Protein AF-0000000069867076 (afdb_homodimer)

Organism: Enterococcus faecalis (strain ATCC 700802 / V583) (NCBI:txid226185)

pLDDT: mean 97.31, std 4.22, range [55.47, 98.94]

Sequence (350 aa):
MTKSIKLNKQLRKAAFKKGLSQKQVAQLVYFAHTTTNGHFNGYPVPPESAIAYNELFNDSELAFALGQELLGLIGLATGVKVKKEPLALSVLKEKEEREREKIEVENEIDYLMAIPVEELTEKQKQAILQYCSEYSDELLFEVSLICKQLELIGMSFMDLMILRTPYWKNKEWIEMTKSIKLNKQLRKAAFKKGLSQKQVAQLVYFAHTTTNGHFNGYPVPPESAIAYNELFNDSELAFALGQELLGLIGLATGVKVKKEPLALSVLKEKEEREREKIEVENEIDYLMAIPVEELTEKQKQAILQYCSEYSDELLFEVSLICKQLELIGMSFMDLMILRTPYWKNKEWIE

Foldseek 3Di:
DQDWDQCQVVLVVLCVVVVHDLVRLCVVLVHPSVVSVCSNVTHTHGPVRLVSSCVVRVAQQSVQVCCCRPPVDAHADPPDPDDLALVRLVVQLVVLVVVLVVLCVVLVLVVLVVDPPVPQDPVNVVSNVVSVVSVSSSVRSVSSNVQNVLVVVPHGPVNVCVVCVVVCVVVVVDD/DQDWDQCQVVLVVLCVVVVHDLVRLCVVLVHPSVVSVCSNVTHTHGPVRLVSSCVVRVAQQSVQVCCCRPPVDAHADPPDPDDLALVRLVVQLVVLVVVLVVLCVVLVLVVLVVDDPVPQDPVNVVSNVVSVVSVSSSVNSVSSNVQNVLVVVPHGPVNVCVVCVVVCVVVVVDD

Structure (mmCIF, N/CA/C/O backbone):
data_AF-0000000069867076-model_v1
#
loop_
_entity.id
_entity.type
_entity.pdbx_description
1 polymer 'XRE family transcriptional regulator'
#
loop_
_atom_site.group_PDB
_atom_site.id
_atom_site.type_symbol
_atom_site.label_atom_id
_atom_site.label_alt_id
_atom_site.label_comp_id
_atom_site.label_asym_id
_atom_site.label_entity_id
_atom_site.label_seq_id
_atom_site.pdbx_PDB_ins_code
_atom_site.Cartn_x
_atom_site.Cartn_y
_atom_site.Cartn_z
_atom_site.occupancy
_atom_site.B_iso_or_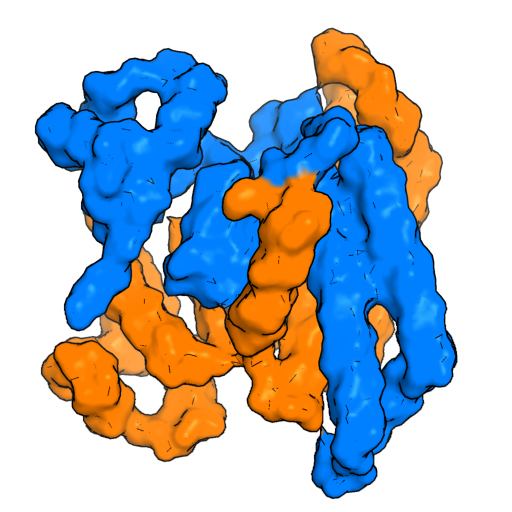equiv
_atom_site.auth_seq_id
_atom_site.auth_comp_id
_atom_site.auth_asym_id
_atom_site.auth_atom_id
_atom_site.pdbx_PDB_model_num
ATOM 1 N N . MET A 1 1 ? -18.906 -14.719 5.156 1 55.62 1 MET A N 1
ATOM 2 C CA . MET A 1 1 ? -19.219 -13.547 5.969 1 55.62 1 MET A CA 1
ATOM 3 C C . MET A 1 1 ? -18.375 -12.352 5.531 1 55.62 1 MET A C 1
ATOM 5 O O . MET A 1 1 ? -17.281 -12.516 5.02 1 55.62 1 MET A O 1
ATOM 9 N N . THR A 1 2 ? -19.125 -11.141 5.367 1 71.44 2 THR A N 1
ATOM 10 C CA . THR A 1 2 ? -18.469 -9.945 4.848 1 71.44 2 THR A CA 1
ATOM 11 C C . THR A 1 2 ? -17.359 -9.484 5.793 1 71.44 2 THR A C 1
ATOM 13 O O . THR A 1 2 ? -17.562 -9.391 7.004 1 71.44 2 THR A O 1
ATOM 16 N N . LYS A 1 3 ? -16.203 -9.492 5.336 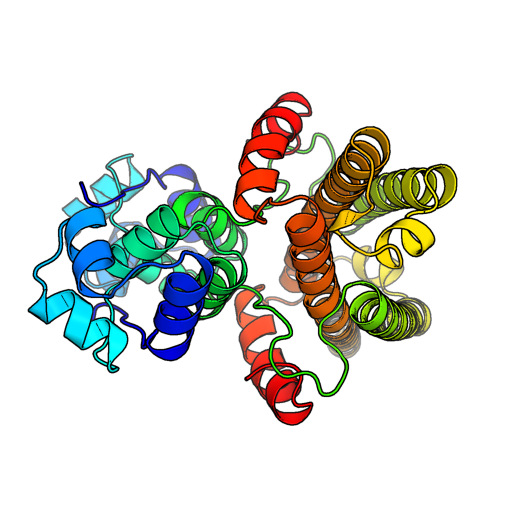1 87.25 3 LYS A N 1
ATOM 17 C CA . LYS A 1 3 ? -15.07 -9.07 6.156 1 87.25 3 LYS A CA 1
ATOM 18 C C . LYS A 1 3 ? -15.281 -7.652 6.691 1 87.25 3 LYS A C 1
ATOM 20 O O . LYS A 1 3 ? -15.594 -6.734 5.926 1 87.25 3 LYS A O 1
ATOM 25 N N . SER A 1 4 ? -15.359 -7.5 8.125 1 94.25 4 SER A N 1
ATOM 26 C CA . SER A 1 4 ? -15.398 -6.207 8.797 1 94.25 4 SER A CA 1
ATOM 27 C C . SER A 1 4 ? -14.203 -6.027 9.727 1 94.25 4 SER A C 1
ATOM 29 O O . SER A 1 4 ? -13.516 -6.996 10.055 1 94.25 4 SER A O 1
ATOM 31 N N . ILE A 1 5 ? -13.938 -4.723 10.023 1 96.81 5 ILE A N 1
ATOM 32 C CA . ILE A 1 5 ? -12.742 -4.469 10.812 1 96.81 5 ILE A CA 1
ATOM 33 C C . ILE A 1 5 ? -13.055 -3.455 11.914 1 96.81 5 ILE A C 1
ATOM 35 O O . ILE A 1 5 ? -14.039 -2.721 11.828 1 96.81 5 ILE A O 1
ATOM 39 N N . LYS A 1 6 ? -12.258 -3.52 13.031 1 97.19 6 LYS A N 1
ATOM 40 C CA . LYS A 1 6 ? -12.352 -2.498 14.07 1 97.19 6 LYS A CA 1
ATOM 41 C C . LYS A 1 6 ? -11.43 -1.319 13.766 1 97.19 6 LYS A C 1
ATOM 43 O O . LYS A 1 6 ? -10.25 -1.508 13.477 1 97.19 6 LYS A O 1
ATOM 48 N N . LEU A 1 7 ? -11.945 -0.054 13.828 1 97.88 7 LEU A N 1
ATOM 49 C CA . LEU A 1 7 ? -11.195 1.133 13.422 1 97.88 7 LEU A CA 1
ATOM 50 C C . LEU A 1 7 ? -11.258 2.211 14.492 1 97.88 7 LEU A C 1
ATOM 52 O O . LEU A 1 7 ? -11.016 3.387 14.219 1 97.88 7 LEU A O 1
ATOM 56 N N . ASN A 1 8 ? -11.68 1.896 15.664 1 97.25 8 ASN A N 1
ATOM 57 C CA . ASN A 1 8 ? -11.969 2.893 16.688 1 97.25 8 ASN A CA 1
ATOM 58 C C . ASN A 1 8 ? -10.773 3.809 16.938 1 97.25 8 ASN A C 1
ATOM 60 O O . ASN A 1 8 ? -10.914 5.031 16.938 1 97.25 8 ASN A O 1
ATOM 64 N N . LYS A 1 9 ? -9.547 3.314 17.125 1 96.62 9 LYS A N 1
ATOM 65 C CA . LYS A 1 9 ? -8.359 4.129 17.375 1 96.62 9 LYS A CA 1
ATOM 66 C C . LYS A 1 9 ? -8.047 5.023 16.172 1 96.62 9 LYS A C 1
ATOM 68 O O . LYS A 1 9 ? -7.812 6.223 16.344 1 96.62 9 LYS A O 1
ATOM 73 N N . GLN A 1 10 ? -8.125 4.457 14.992 1 97.5 10 GLN A N 1
ATOM 74 C CA . GLN A 1 10 ? -7.781 5.188 13.773 1 97.5 10 GLN A CA 1
ATOM 75 C C . GLN A 1 10 ? -8.797 6.289 13.484 1 97.5 10 GLN A C 1
ATOM 77 O O . GLN A 1 10 ? -8.43 7.383 13.055 1 97.5 10 GLN A O 1
ATOM 82 N N . LEU A 1 11 ? -10.039 5.996 13.695 1 98.5 11 LEU A N 1
ATOM 83 C CA . LEU A 1 11 ? -11.086 6.984 13.445 1 98.5 11 LEU A CA 1
ATOM 84 C C . LEU A 1 11 ? -10.969 8.156 14.406 1 98.5 11 LEU A C 1
ATOM 86 O O . LEU A 1 11 ? -11.102 9.312 14.008 1 98.5 11 LEU A O 1
ATOM 90 N N . ARG A 1 12 ? -10.75 7.844 15.641 1 98.12 12 ARG A N 1
ATOM 91 C CA . ARG A 1 12 ? -10.617 8.906 16.641 1 98.12 12 ARG A CA 1
ATOM 92 C C . ARG A 1 12 ? -9.43 9.812 16.312 1 98.12 12 ARG A C 1
ATOM 94 O O . ARG A 1 12 ? -9.539 11.039 16.406 1 98.12 12 ARG A O 1
ATOM 101 N N . LYS A 1 13 ? -8.359 9.188 15.977 1 97.5 13 LYS A N 1
ATOM 102 C CA . LYS A 1 13 ? -7.168 9.961 15.625 1 97.5 13 LYS A CA 1
ATOM 103 C C . LYS A 1 13 ? -7.434 10.852 14.414 1 97.5 13 LYS A C 1
ATOM 105 O O . LYS A 1 13 ? -7.055 12.023 14.406 1 97.5 13 LYS A O 1
ATOM 110 N N . ALA A 1 14 ? -8.047 10.297 13.367 1 98.31 14 ALA A N 1
ATOM 111 C CA . ALA A 1 14 ? -8.312 11.039 12.141 1 98.31 14 ALA A CA 1
ATOM 112 C C . ALA A 1 14 ? -9.273 12.195 12.391 1 98.31 14 ALA A C 1
ATOM 114 O O . ALA A 1 14 ? -9.07 13.305 11.883 1 98.31 14 ALA A O 1
ATOM 115 N N . ALA A 1 15 ? -10.305 11.93 13.172 1 98.69 15 ALA A N 1
ATOM 116 C CA . ALA A 1 15 ? -11.273 12.977 13.5 1 98.69 15 ALA A CA 1
ATOM 117 C C . ALA A 1 15 ? -10.609 14.109 14.289 1 98.69 15 ALA A C 1
ATOM 119 O O . ALA A 1 15 ? -10.875 15.281 14.031 1 98.69 15 ALA A O 1
ATOM 120 N N . PHE A 1 16 ? -9.797 13.68 15.219 1 98.25 16 PHE A N 1
ATOM 121 C CA . PHE A 1 16 ? -9.086 14.664 16.031 1 98.25 16 PHE A CA 1
ATOM 122 C C . PHE A 1 16 ? -8.211 15.555 15.156 1 98.25 16 PHE A C 1
ATOM 124 O O . PHE A 1 16 ? -8.219 16.781 15.297 1 98.25 16 PHE A O 1
ATOM 131 N N . LYS A 1 17 ? -7.473 14.977 14.234 1 97.31 17 LYS A N 1
ATOM 132 C CA . LYS A 1 17 ? -6.602 15.719 13.328 1 97.31 17 LYS A CA 1
ATOM 133 C C . LYS A 1 17 ? -7.395 16.719 12.5 1 97.31 17 LYS A C 1
ATOM 135 O O . LYS A 1 17 ? -6.895 17.797 12.172 1 97.31 17 LYS A O 1
ATOM 140 N N . LYS A 1 18 ? -8.664 16.406 12.211 1 97.75 18 LYS A N 1
ATOM 141 C CA . LYS A 1 18 ? -9.492 17.234 11.352 1 97.75 18 LYS A CA 1
ATOM 142 C C . LYS A 1 18 ? -10.352 18.203 12.172 1 97.75 18 LYS A C 1
ATOM 144 O O . LYS A 1 18 ? -11.039 19.062 11.609 1 97.75 18 LYS A O 1
ATOM 149 N N . GLY A 1 19 ? -10.312 18.016 13.453 1 98.06 19 GLY A N 1
ATOM 150 C CA . GLY A 1 19 ? -11.133 18.828 14.336 1 98.06 19 GLY A CA 1
ATOM 151 C C . GLY A 1 19 ? -12.617 18.547 14.195 1 98.06 19 GLY A C 1
ATOM 152 O O . GLY A 1 19 ? -13.43 19.469 14.289 1 98.06 19 GLY A O 1
ATOM 153 N N . LEU A 1 20 ? -12.984 17.359 13.93 1 98.56 20 LEU A N 1
ATOM 154 C CA . LEU A 1 20 ? -14.383 17 13.719 1 98.56 20 LEU A CA 1
ATOM 155 C C . LEU A 1 20 ? -14.914 16.188 14.898 1 98.56 20 LEU A C 1
ATOM 157 O O . LEU A 1 20 ? -14.219 15.328 15.43 1 98.56 20 LEU A O 1
ATOM 161 N N . SER A 1 21 ? -16.078 16.516 15.32 1 98.19 21 SER A N 1
ATOM 162 C CA . SER A 1 21 ? -16.781 15.664 16.266 1 98.19 21 SER A CA 1
ATOM 163 C C . SER A 1 21 ? -17.359 14.43 15.57 1 98.19 21 SER A C 1
ATOM 165 O O . SER A 1 21 ? -17.469 14.406 14.344 1 98.19 21 SER A O 1
ATOM 167 N N . GLN A 1 22 ? -17.672 13.438 16.406 1 98.06 22 GLN A N 1
ATOM 168 C CA . GLN A 1 22 ? -18.297 12.25 15.844 1 98.06 22 GLN A CA 1
ATOM 169 C C . GLN A 1 22 ? -19.594 12.602 15.117 1 98.06 22 GLN A C 1
ATOM 171 O O . GLN A 1 22 ? -19.906 12.023 14.07 1 98.06 22 GLN A O 1
ATOM 176 N N . LYS A 1 23 ? -20.375 13.5 15.688 1 98.06 23 LYS A N 1
ATOM 177 C CA . LYS A 1 23 ? -21.625 13.938 15.086 1 98.06 23 LYS A CA 1
ATOM 178 C C . LYS A 1 23 ? -21.391 14.57 13.719 1 98.06 23 LYS A C 1
ATOM 180 O O . LYS A 1 23 ? -22.125 14.305 12.773 1 98.06 23 LYS A O 1
ATOM 185 N N . GLN A 1 24 ? -20.453 15.414 13.633 1 98.69 24 GLN A N 1
ATOM 186 C CA . GLN A 1 24 ? -20.094 16.047 12.359 1 98.69 24 GLN A CA 1
ATOM 187 C C . GLN A 1 24 ? -19.641 15 11.344 1 98.69 24 GLN A C 1
ATOM 189 O O . GLN A 1 24 ? -20.016 15.078 10.164 1 98.69 24 GLN A O 1
ATOM 194 N N . VAL A 1 25 ? -18.797 14.062 11.727 1 98.62 25 VAL A N 1
ATOM 195 C CA . VAL A 1 25 ? -18.344 12.992 10.852 1 98.62 25 VAL A CA 1
ATOM 196 C C . VAL A 1 25 ? -19.547 12.242 10.281 1 98.62 25 VAL A C 1
ATOM 198 O O . VAL A 1 25 ? -19.625 12.016 9.07 1 98.62 25 VAL A O 1
ATOM 201 N N . ALA A 1 26 ? -20.453 11.859 11.195 1 98.31 26 ALA A N 1
ATOM 202 C CA . ALA A 1 26 ? -21.641 11.141 10.781 1 98.31 26 ALA A CA 1
ATOM 203 C C . ALA A 1 26 ? -22.391 11.898 9.688 1 98.31 26 ALA A C 1
ATOM 205 O O . ALA A 1 26 ? -22.828 11.305 8.695 1 98.31 26 ALA A O 1
ATOM 206 N N . GLN A 1 27 ? -22.578 13.172 9.875 1 98.38 27 GLN A N 1
ATOM 207 C CA . GLN A 1 27 ? -23.281 14.023 8.914 1 98.38 27 GLN A CA 1
ATOM 208 C C . GLN A 1 27 ? -22.547 14.07 7.578 1 98.38 27 GLN A C 1
ATOM 210 O O . GLN A 1 27 ? -23.172 13.984 6.52 1 98.38 27 GLN A O 1
ATOM 215 N N . LEU A 1 28 ? -21.234 14.156 7.664 1 97.88 28 LEU A N 1
ATOM 216 C CA . LEU A 1 28 ? -20.438 14.344 6.457 1 97.88 28 LEU A CA 1
ATOM 217 C C . LEU A 1 28 ? -20.391 13.062 5.629 1 97.88 28 LEU A C 1
ATOM 219 O O . LEU A 1 28 ? -20.328 13.117 4.398 1 97.88 28 LEU A O 1
ATOM 223 N N . VAL A 1 29 ? -20.406 11.898 6.273 1 97.38 29 VAL A N 1
ATOM 224 C CA . VAL A 1 29 ? -20.344 10.633 5.543 1 97.38 29 VAL A CA 1
ATOM 225 C C . VAL A 1 29 ? -21.766 10.125 5.289 1 97.38 29 VAL A C 1
ATOM 227 O O . VAL A 1 29 ? -21.953 9.086 4.656 1 97.38 29 VAL A O 1
ATOM 230 N N . TYR A 1 30 ? -22.75 10.82 5.844 1 97 30 TYR A N 1
ATOM 231 C CA . TYR A 1 30 ? -24.172 10.531 5.656 1 97 30 TYR A CA 1
ATOM 232 C C . TYR A 1 30 ? -24.531 9.195 6.305 1 97 30 TYR A C 1
ATOM 234 O O . TYR A 1 30 ? -25.188 8.359 5.68 1 97 30 TYR A O 1
ATOM 242 N N . PHE A 1 31 ? -24.016 8.977 7.504 1 97.12 31 PHE A N 1
ATOM 243 C CA . PHE A 1 31 ? -24.391 7.844 8.336 1 97.12 31 PHE A CA 1
ATOM 244 C C . PHE A 1 31 ? -25.312 8.297 9.477 1 97.12 31 PHE A C 1
ATOM 246 O O . PHE A 1 31 ? -25.312 9.469 9.844 1 97.12 31 PHE A O 1
ATOM 253 N N . ALA A 1 32 ? -26.125 7.352 10.016 1 97.25 32 ALA A N 1
ATOM 254 C CA . ALA A 1 32 ? -26.781 7.602 11.297 1 97.25 32 ALA A CA 1
ATOM 255 C C . ALA A 1 32 ? -25.766 7.816 12.406 1 97.25 32 ALA A C 1
ATOM 257 O O . ALA A 1 32 ? -24.719 7.148 12.438 1 97.25 32 ALA A O 1
ATOM 258 N N . HIS A 1 33 ? -26.094 8.711 13.289 1 97.44 33 HIS A N 1
ATOM 259 C CA . HIS A 1 33 ? -25.203 9 14.406 1 97.44 33 HIS A CA 1
ATOM 260 C C . HIS A 1 33 ? -24.891 7.742 15.211 1 97.44 33 HIS A C 1
ATOM 262 O O . HIS A 1 33 ? -23.766 7.559 15.672 1 97.44 33 HIS A O 1
ATOM 268 N N . THR A 1 34 ? -25.844 6.938 15.359 1 97.5 34 THR A N 1
ATOM 269 C CA . THR A 1 34 ? -25.672 5.719 16.141 1 97.5 34 THR A CA 1
ATOM 270 C C . THR A 1 34 ? -24.672 4.781 15.461 1 97.5 34 THR A C 1
ATOM 272 O O . THR A 1 34 ? -23.891 4.113 16.125 1 97.5 34 THR A O 1
ATOM 275 N N . THR A 1 35 ? -24.688 4.707 14.133 1 97.75 35 THR A N 1
ATOM 276 C CA . THR A 1 35 ? -23.75 3.895 13.359 1 97.75 35 THR A CA 1
ATOM 277 C C . THR A 1 35 ? -22.328 4.398 13.539 1 97.75 35 THR A C 1
ATOM 279 O O . THR A 1 35 ? -21.422 3.623 13.859 1 97.75 35 THR A O 1
ATOM 282 N N . THR A 1 36 ? -22.109 5.66 13.344 1 98.25 36 THR A N 1
ATOM 283 C CA . THR A 1 36 ? -20.797 6.27 13.484 1 98.25 36 THR A CA 1
ATOM 284 C C . THR A 1 36 ? -20.281 6.133 14.914 1 98.25 36 THR A C 1
ATOM 286 O O . THR A 1 36 ? -19.125 5.809 15.125 1 98.25 36 THR A O 1
ATOM 289 N N . ASN A 1 37 ? -21.203 6.414 15.844 1 98 37 ASN A N 1
ATOM 290 C CA . ASN A 1 37 ? -20.844 6.23 17.25 1 98 37 ASN A CA 1
ATOM 291 C C . ASN A 1 37 ? -20.375 4.805 17.531 1 98 37 ASN A C 1
ATOM 293 O O . ASN A 1 37 ? -19.391 4.602 18.234 1 98 37 ASN A O 1
ATOM 297 N N . GLY A 1 38 ? -21.062 3.83 17.016 1 98.25 38 GLY A N 1
ATOM 298 C CA . GLY A 1 38 ? -20.641 2.445 17.141 1 98.25 38 GLY A CA 1
ATOM 299 C C . GLY A 1 38 ? -19.266 2.18 16.562 1 98.25 38 GLY A C 1
ATOM 300 O O . GLY A 1 38 ? -18.438 1.523 17.203 1 98.25 38 GLY A O 1
ATOM 301 N N . HIS A 1 39 ? -19.016 2.635 15.344 1 98.44 39 HIS A N 1
ATOM 302 C CA . HIS A 1 39 ? -17.734 2.461 14.68 1 98.44 39 HIS A CA 1
ATOM 303 C C . HIS A 1 39 ? -16.609 3.074 15.5 1 98.44 39 HIS A C 1
ATOM 305 O O . HIS A 1 39 ? -15.539 2.475 15.633 1 98.44 39 HIS A O 1
ATOM 311 N N . PHE A 1 40 ? -16.844 4.254 16.125 1 98.44 40 PHE A N 1
ATOM 312 C CA . PHE A 1 40 ? -15.859 4.969 16.922 1 98.44 40 PHE A CA 1
ATOM 313 C C . PHE A 1 40 ? -15.617 4.266 18.25 1 98.44 40 PHE A C 1
ATOM 315 O O . PHE A 1 40 ? -14.609 4.508 18.922 1 98.44 40 PHE A O 1
ATOM 322 N N . ASN A 1 41 ? -16.531 3.439 18.609 1 97.69 41 ASN A N 1
ATOM 323 C CA . ASN A 1 41 ? -16.438 2.795 19.922 1 97.69 41 ASN A CA 1
ATOM 324 C C . ASN A 1 41 ? -16.188 1.294 19.781 1 97.69 41 ASN A C 1
ATOM 326 O O . ASN A 1 41 ? -16.469 0.531 20.703 1 97.69 41 ASN A O 1
ATOM 330 N N . GLY A 1 42 ? -15.859 0.839 18.641 1 97.06 42 GLY A N 1
ATOM 331 C CA . GLY A 1 42 ? -15.32 -0.507 18.562 1 97.06 42 GLY A CA 1
ATOM 332 C C . GLY A 1 42 ? -16.219 -1.466 17.797 1 97.06 42 GLY A C 1
ATOM 333 O O . GLY A 1 42 ? -15.859 -2.629 17.594 1 97.06 42 GLY A O 1
ATOM 334 N N . TYR A 1 43 ? -17.391 -1.048 17.406 1 97.38 43 TYR A N 1
ATOM 335 C CA . TYR A 1 43 ? -18.188 -1.91 16.531 1 97.38 43 TYR A CA 1
ATOM 336 C C . TYR A 1 43 ? -17.453 -2.184 15.219 1 97.38 43 TYR A C 1
ATOM 338 O O . TYR A 1 43 ? -16.75 -1.319 14.703 1 97.38 43 TYR A O 1
ATOM 346 N N . PRO A 1 44 ? -17.672 -3.424 14.719 1 97.62 44 PRO A N 1
ATOM 347 C CA . PRO A 1 44 ? -17.062 -3.734 13.43 1 97.62 44 PRO A CA 1
ATOM 348 C C . PRO A 1 44 ? -17.516 -2.783 12.32 1 97.62 44 PRO A C 1
ATOM 350 O O . PRO A 1 44 ? -18.688 -2.398 12.266 1 97.62 44 PRO A O 1
ATOM 353 N N . VAL A 1 45 ? -16.609 -2.363 11.516 1 97.88 45 VAL A N 1
ATOM 354 C CA . VAL A 1 45 ? -16.859 -1.433 10.422 1 97.88 45 VAL A CA 1
ATOM 355 C C . VAL A 1 45 ? -16.844 -2.184 9.086 1 97.88 45 VAL A C 1
ATOM 357 O O . VAL A 1 45 ? -15.828 -2.773 8.719 1 97.88 45 VAL A O 1
ATOM 360 N N . PRO A 1 46 ? -17.938 -2.154 8.367 1 96.38 46 PRO A N 1
ATOM 361 C CA . PRO A 1 46 ? -17.922 -2.779 7.039 1 96.38 46 PRO A CA 1
ATOM 362 C C . PRO A 1 46 ? -17.031 -2.035 6.047 1 96.38 46 PRO A C 1
ATOM 364 O O . PRO A 1 46 ? -16.781 -0.838 6.207 1 96.38 46 PRO A O 1
ATOM 367 N N . PRO A 1 47 ? -16.609 -2.744 4.98 1 97 47 PRO A N 1
ATOM 368 C CA . PRO A 1 47 ? -15.68 -2.146 4.02 1 97 47 PRO A CA 1
ATOM 369 C C . PRO A 1 47 ? -16.219 -0.864 3.395 1 97 47 PRO A C 1
ATOM 371 O O . PRO A 1 47 ? -15.484 0.11 3.23 1 97 47 PRO A O 1
ATOM 374 N N . GLU A 1 48 ? -17.453 -0.862 3.086 1 96.12 48 GLU A N 1
ATOM 375 C CA . GLU A 1 48 ? -18.047 0.315 2.463 1 96.12 48 GLU A CA 1
ATOM 376 C C . GLU A 1 48 ? -17.938 1.536 3.371 1 96.12 48 GLU A C 1
ATOM 378 O O . GLU A 1 48 ? -17.609 2.629 2.912 1 96.12 48 GLU A O 1
ATOM 383 N N . SER A 1 49 ? -18.234 1.349 4.609 1 97.19 49 SER A N 1
ATOM 384 C CA . SER A 1 49 ? -18.125 2.439 5.574 1 97.19 49 SER A CA 1
ATOM 385 C C . SER A 1 49 ? -16.688 2.875 5.766 1 97.19 49 SER A C 1
ATOM 387 O O . SER A 1 49 ? -16.391 4.066 5.887 1 97.19 49 SER A O 1
ATOM 389 N N . ALA A 1 50 ? -15.789 1.914 5.84 1 98.12 50 ALA A N 1
ATOM 390 C CA . ALA A 1 50 ? -14.367 2.217 6.008 1 98.12 50 ALA A CA 1
ATOM 391 C C . ALA A 1 50 ? -13.859 3.104 4.875 1 98.12 50 ALA A C 1
ATOM 393 O O . ALA A 1 50 ? -13.102 4.047 5.113 1 98.12 50 ALA A O 1
ATOM 394 N N . ILE A 1 51 ? -14.289 2.807 3.688 1 97.88 51 ILE A N 1
ATOM 395 C CA . ILE A 1 51 ? -13.867 3.562 2.514 1 97.88 51 ILE A CA 1
ATOM 396 C C . ILE A 1 51 ? -14.438 4.977 2.576 1 97.88 51 ILE A C 1
ATOM 398 O O . ILE A 1 51 ? -13.758 5.941 2.215 1 97.88 51 ILE A O 1
ATOM 402 N N . ALA A 1 52 ? -15.664 5.07 3.014 1 97.94 52 ALA A N 1
ATOM 403 C CA . ALA A 1 52 ? -16.266 6.391 3.176 1 97.94 52 ALA A CA 1
ATOM 404 C C . ALA A 1 52 ? -15.469 7.242 4.156 1 97.94 52 ALA A C 1
ATOM 406 O O . ALA A 1 52 ? -15.227 8.43 3.908 1 97.94 52 ALA A O 1
ATOM 407 N N . TYR A 1 53 ? -15.07 6.629 5.258 1 98.5 53 TYR A N 1
ATOM 408 C CA . TYR A 1 53 ? -14.242 7.336 6.23 1 98.5 53 TYR A CA 1
ATOM 409 C C . TYR A 1 53 ? -12.914 7.754 5.617 1 98.5 53 TYR A C 1
ATOM 411 O O . TYR A 1 53 ? -12.43 8.867 5.855 1 98.5 53 TYR A O 1
ATOM 419 N N . ASN A 1 54 ? -12.336 6.855 4.922 1 98.62 54 ASN A N 1
ATOM 420 C CA . ASN A 1 54 ? -11.07 7.129 4.262 1 98.62 54 ASN A CA 1
ATOM 421 C C . ASN A 1 54 ? -11.156 8.359 3.367 1 98.62 54 ASN A C 1
ATOM 423 O O . ASN A 1 54 ? -10.266 9.219 3.387 1 98.62 54 ASN A O 1
ATOM 427 N N . GLU A 1 55 ? -12.188 8.438 2.578 1 98.25 55 GLU A N 1
ATOM 428 C CA . GLU A 1 55 ? -12.375 9.547 1.654 1 98.25 55 GLU A CA 1
ATOM 429 C C . GLU A 1 55 ? -12.586 10.859 2.406 1 98.25 55 GLU A C 1
ATOM 431 O O . GLU A 1 55 ? -12.031 11.891 2.029 1 98.25 55 GLU A O 1
ATOM 436 N N . LEU A 1 56 ? -13.391 10.797 3.426 1 98.38 56 LEU A N 1
ATOM 437 C CA . LEU A 1 56 ? -13.672 12 4.199 1 98.38 56 LEU A CA 1
ATOM 438 C C . LEU A 1 56 ? -12.398 12.539 4.84 1 98.38 56 LEU A C 1
ATOM 440 O O . LEU A 1 56 ? -12.102 13.734 4.734 1 98.38 56 LEU A O 1
ATOM 444 N N . PHE A 1 57 ? -11.625 11.641 5.492 1 98.69 57 PHE A N 1
ATOM 445 C CA . PHE A 1 57 ? -10.547 12.086 6.367 1 98.69 57 PHE A CA 1
ATOM 446 C C . PHE A 1 57 ? -9.289 12.398 5.559 1 98.69 57 PHE A C 1
ATOM 448 O O . PHE A 1 57 ? -8.484 13.242 5.957 1 98.69 57 PHE A O 1
ATOM 455 N N . ASN A 1 58 ? -9.102 11.656 4.441 1 98.62 58 ASN A N 1
ATOM 456 C CA . ASN A 1 58 ? -7.867 11.836 3.686 1 98.62 58 ASN A CA 1
ATOM 457 C C . ASN A 1 58 ? -6.645 11.82 4.598 1 98.62 58 ASN A C 1
ATOM 459 O O . ASN A 1 58 ? -5.828 12.742 4.555 1 98.62 58 ASN A O 1
ATOM 463 N N . ASP A 1 59 ? -6.617 10.82 5.445 1 98.69 59 ASP A N 1
ATOM 464 C CA . ASP A 1 59 ? -5.562 10.617 6.434 1 98.69 59 ASP A CA 1
ATOM 465 C C . ASP A 1 59 ? -4.695 9.414 6.078 1 98.69 59 ASP A C 1
ATOM 467 O O . ASP A 1 59 ? -5.199 8.297 5.961 1 98.69 59 ASP A O 1
ATOM 471 N N . SER A 1 60 ? -3.393 9.641 5.949 1 98.69 60 SER A N 1
ATOM 472 C CA . SER A 1 60 ? -2.486 8.602 5.477 1 98.69 60 SER A CA 1
ATOM 473 C C . SER A 1 60 ? -2.486 7.398 6.418 1 98.69 60 SER A C 1
ATOM 475 O O . SER A 1 60 ? -2.516 6.25 5.969 1 98.69 60 SER A O 1
ATOM 477 N N . GLU A 1 61 ? -2.43 7.648 7.703 1 98 61 GLU A N 1
ATOM 478 C CA . GLU A 1 61 ? -2.404 6.547 8.664 1 98 61 GLU A CA 1
ATOM 479 C C . GLU A 1 61 ? -3.65 5.676 8.539 1 98 61 GLU A C 1
ATOM 481 O O . GLU A 1 61 ? -3.562 4.445 8.602 1 98 61 GLU A O 1
ATOM 486 N N . LEU A 1 62 ? -4.801 6.305 8.383 1 98.62 62 LEU A N 1
ATOM 487 C CA . LEU A 1 62 ? -6.039 5.555 8.195 1 98.62 62 LEU A CA 1
ATOM 488 C C . LEU A 1 62 ? -5.992 4.746 6.902 1 98.62 62 LEU A C 1
ATOM 490 O O . LEU A 1 62 ? -6.34 3.562 6.895 1 98.62 62 LEU A O 1
ATOM 494 N N . ALA A 1 63 ? -5.551 5.352 5.801 1 98.81 63 ALA A N 1
ATOM 495 C CA . ALA A 1 63 ? -5.496 4.676 4.508 1 98.81 63 ALA A CA 1
ATOM 496 C C . ALA A 1 63 ? -4.613 3.432 4.578 1 98.81 63 ALA A C 1
ATOM 498 O O . ALA A 1 63 ? -5 2.363 4.098 1 98.81 63 ALA A O 1
ATOM 499 N N . PHE A 1 64 ? -3.482 3.562 5.184 1 98.81 64 PHE A N 1
ATOM 500 C CA . PHE A 1 64 ? -2.553 2.443 5.25 1 98.81 64 PHE A CA 1
ATOM 501 C C . PHE A 1 64 ? -3.053 1.379 6.219 1 98.81 64 PHE A C 1
ATOM 503 O O . PHE A 1 64 ? -2.83 0.185 6.012 1 98.81 64 PHE A O 1
ATOM 510 N N . ALA A 1 65 ? -3.682 1.786 7.301 1 98.38 65 ALA A N 1
ATOM 511 C CA . ALA A 1 65 ? -4.301 0.811 8.195 1 98.38 65 ALA A CA 1
ATOM 512 C C . ALA A 1 65 ? -5.355 -0.014 7.461 1 98.38 65 ALA A C 1
ATOM 514 O O . ALA A 1 65 ? -5.414 -1.236 7.617 1 98.38 65 ALA A O 1
ATOM 515 N N . LEU A 1 66 ? -6.176 0.672 6.711 1 98.62 66 LEU A N 1
ATOM 516 C CA . LEU A 1 66 ? -7.195 -0.015 5.922 1 98.62 66 LEU A CA 1
ATOM 517 C C . LEU A 1 66 ? -6.551 -0.95 4.902 1 98.62 66 LEU A C 1
ATOM 519 O O . LEU A 1 66 ? -7 -2.086 4.727 1 98.62 66 LEU A O 1
ATOM 523 N N . GLY A 1 67 ? -5.527 -0.486 4.168 1 98.69 67 GLY A N 1
ATOM 524 C CA . GLY A 1 67 ? -4.816 -1.344 3.232 1 98.69 67 GLY A CA 1
ATOM 525 C C . GLY A 1 67 ? -4.277 -2.609 3.873 1 98.69 67 GLY A C 1
ATOM 526 O O . GLY A 1 67 ? -4.355 -3.689 3.285 1 98.69 67 GLY A O 1
ATOM 527 N N . GLN A 1 68 ? -3.736 -2.422 5.039 1 98.25 68 GLN A N 1
ATOM 528 C CA . GLN A 1 68 ? -3.18 -3.562 5.758 1 98.25 68 GLN A CA 1
ATOM 529 C C . GLN A 1 68 ? -4.273 -4.547 6.16 1 98.25 68 GLN A C 1
ATOM 531 O O . GLN A 1 68 ? -4.16 -5.746 5.91 1 98.25 68 GLN A O 1
ATOM 536 N N . GLU A 1 69 ? -5.328 -4.105 6.699 1 97.25 69 GLU A N 1
ATOM 537 C CA . GLU A 1 69 ? -6.344 -4.957 7.312 1 97.25 69 GLU A CA 1
ATOM 538 C C . GLU A 1 69 ? -7.262 -5.562 6.258 1 97.25 69 GLU A C 1
ATOM 540 O O . GLU A 1 69 ? -7.695 -6.711 6.391 1 97.25 69 GLU A O 1
ATOM 545 N N . LEU A 1 70 ? -7.539 -4.805 5.242 1 98.19 70 LEU A N 1
ATOM 546 C CA . LEU A 1 70 ? -8.547 -5.25 4.285 1 98.19 70 LEU A CA 1
ATOM 547 C C . LEU A 1 70 ? -7.895 -5.953 3.1 1 98.19 70 LEU A C 1
ATOM 549 O O . LEU A 1 70 ? -8.492 -6.84 2.49 1 98.19 70 LEU A O 1
ATOM 553 N N . LEU A 1 71 ? -6.621 -5.574 2.785 1 98.56 71 LEU A N 1
ATOM 554 C CA . LEU A 1 71 ? -6.074 -5.996 1.5 1 98.56 71 LEU A CA 1
ATOM 555 C C . LEU A 1 71 ? -4.754 -6.738 1.69 1 98.56 71 LEU A C 1
ATOM 557 O O . LEU A 1 71 ? -4.176 -7.242 0.726 1 98.56 71 LEU A O 1
ATOM 561 N N . GLY A 1 72 ? -4.258 -6.828 2.904 1 98.44 72 GLY A N 1
ATOM 562 C CA . GLY A 1 72 ? -2.99 -7.492 3.156 1 98.44 72 GLY A CA 1
ATOM 563 C C . GLY A 1 72 ? -1.797 -6.723 2.621 1 98.44 72 GLY A C 1
ATOM 564 O O . GLY A 1 72 ? -0.797 -7.316 2.217 1 98.44 72 GLY A O 1
ATOM 565 N N . LEU A 1 73 ? -1.911 -5.41 2.535 1 98.81 73 LEU A N 1
ATOM 566 C CA . LEU A 1 73 ? -0.809 -4.555 2.109 1 98.81 73 LEU A CA 1
ATOM 567 C C . LEU A 1 73 ? -0.012 -4.059 3.311 1 98.81 73 LEU A C 1
ATOM 569 O O . LEU A 1 73 ? -0.297 -4.434 4.449 1 98.81 73 LEU A O 1
ATOM 573 N N . ILE A 1 74 ? 1.019 -3.352 3.016 1 98.81 74 ILE A N 1
ATOM 574 C CA . ILE A 1 74 ? 1.902 -2.9 4.082 1 98.81 74 ILE A CA 1
ATOM 575 C C . ILE A 1 74 ? 1.242 -1.757 4.852 1 98.81 74 ILE A C 1
ATOM 577 O O . ILE A 1 74 ? 0.519 -0.946 4.27 1 98.81 74 ILE A O 1
ATOM 581 N N . GLY A 1 75 ? 1.404 -1.681 6.168 1 98.12 75 GLY A N 1
ATOM 582 C CA . GLY A 1 75 ? 0.999 -0.55 6.988 1 98.12 75 GLY A CA 1
ATOM 583 C C . GLY A 1 75 ? 2.109 0.461 7.203 1 98.12 75 GLY A C 1
ATOM 584 O O . GLY A 1 75 ? 3.014 0.583 6.375 1 98.12 75 GLY A O 1
ATOM 585 N N . LEU A 1 76 ? 1.932 1.251 8.273 1 98.31 76 LEU A N 1
ATOM 586 C CA . LEU A 1 76 ? 2.953 2.223 8.656 1 98.31 76 LEU A CA 1
ATOM 587 C C . LEU A 1 76 ? 3.58 1.854 9.992 1 98.31 76 LEU A C 1
ATOM 589 O O . LEU A 1 76 ? 2.996 1.095 10.773 1 98.31 76 LEU A O 1
ATOM 593 N N . ALA A 1 77 ? 4.758 2.379 10.219 1 97.81 77 ALA A N 1
ATOM 594 C CA . ALA A 1 77 ? 5.441 2.199 11.492 1 97.81 77 ALA A CA 1
ATOM 595 C C . ALA A 1 77 ? 4.836 3.09 12.578 1 97.81 77 ALA A C 1
ATOM 597 O O . ALA A 1 77 ? 5.395 4.137 12.914 1 97.81 77 ALA A O 1
ATOM 598 N N . THR A 1 78 ? 3.84 2.637 13.203 1 94.62 78 THR A N 1
ATOM 599 C CA . THR A 1 78 ? 3.082 3.457 14.141 1 94.62 78 THR A CA 1
ATOM 600 C C . THR A 1 78 ? 3.529 3.189 15.57 1 94.62 78 THR A C 1
ATOM 602 O O . THR A 1 78 ? 3.211 3.957 16.484 1 94.62 78 THR A O 1
ATOM 605 N N . GLY A 1 79 ? 4.215 2.109 15.852 1 92.12 79 GLY A N 1
ATOM 606 C CA . GLY A 1 79 ? 4.543 1.705 17.219 1 92.12 79 GLY A CA 1
ATOM 607 C C . GLY A 1 79 ? 6.004 1.925 17.562 1 92.12 79 GLY A C 1
ATOM 608 O O . GLY A 1 79 ? 6.473 1.464 18.609 1 92.12 79 GLY A O 1
ATOM 609 N N . VAL A 1 80 ? 6.738 2.662 16.938 1 91.25 80 VAL A N 1
ATOM 610 C CA . VAL A 1 80 ? 8.188 2.738 17.125 1 91.25 80 VAL A CA 1
ATOM 611 C C . VAL A 1 80 ? 8.5 3.529 18.391 1 91.25 80 VAL A C 1
ATOM 613 O O . VAL A 1 80 ? 7.797 4.488 18.719 1 91.25 80 VAL A O 1
ATOM 616 N N . LYS A 1 81 ? 9.594 3.188 18.984 1 89.62 81 LYS A N 1
ATOM 617 C CA . LYS A 1 81 ? 10.023 3.822 20.234 1 89.62 81 LYS A CA 1
ATOM 618 C C . LYS A 1 81 ? 10.711 5.156 19.953 1 89.62 81 LYS A C 1
ATOM 620 O O . LYS A 1 81 ? 10.82 6 20.844 1 89.62 81 LYS A O 1
ATOM 625 N N . VAL A 1 82 ? 11.07 5.395 18.75 1 85.69 82 VAL A N 1
ATOM 626 C CA . VAL A 1 82 ? 11.727 6.648 18.391 1 85.69 82 VAL A CA 1
ATOM 627 C C . VAL A 1 82 ? 10.672 7.699 18.047 1 85.69 82 VAL A C 1
ATOM 629 O O . VAL A 1 82 ? 9.5 7.367 17.828 1 85.69 82 VAL A O 1
ATOM 632 N N . LYS A 1 83 ? 11.156 8.914 18.047 1 87.75 83 LYS A N 1
ATOM 633 C CA . LYS A 1 83 ? 10.281 9.992 17.594 1 87.75 83 LYS A CA 1
ATOM 634 C C . LYS A 1 83 ? 9.711 9.695 16.203 1 87.75 83 LYS A C 1
ATOM 636 O O . LYS A 1 83 ? 10.43 9.219 15.328 1 87.75 83 LYS A O 1
ATOM 641 N N . LYS A 1 84 ? 8.445 9.922 16.047 1 88.75 84 LYS A N 1
ATOM 642 C CA . LYS A 1 84 ? 7.805 9.664 14.758 1 88.75 84 LYS A CA 1
ATOM 643 C C . LYS A 1 84 ? 7.859 10.906 13.867 1 88.75 84 LYS A C 1
ATOM 645 O O . LYS A 1 84 ? 6.836 11.336 13.328 1 88.75 84 LYS A O 1
ATOM 650 N N . GLU A 1 85 ? 9.062 11.477 13.859 1 94.69 85 GLU A N 1
ATOM 651 C CA . GLU A 1 85 ? 9.328 12.594 12.961 1 94.69 85 GLU A CA 1
ATOM 652 C C . GLU A 1 85 ? 10.211 12.172 11.797 1 94.69 85 GLU A C 1
ATOM 654 O O . GLU A 1 85 ? 10.891 11.148 11.867 1 94.69 85 GLU A O 1
ATOM 659 N N . PRO A 1 86 ? 10.133 12.961 10.742 1 97.31 86 PRO A N 1
ATOM 660 C CA . PRO A 1 86 ? 10.781 12.539 9.492 1 97.31 86 PRO A CA 1
ATOM 661 C C . PRO A 1 86 ? 12.25 12.164 9.688 1 97.31 86 PRO A C 1
ATOM 663 O O . PRO A 1 86 ? 12.688 11.117 9.203 1 97.31 86 PRO A O 1
ATOM 666 N N . LEU A 1 87 ? 13.016 12.93 10.406 1 96.88 87 LEU A N 1
ATOM 667 C CA . LEU A 1 87 ? 14.438 12.648 10.539 1 96.88 87 LEU A CA 1
ATOM 668 C C . LEU A 1 87 ? 14.672 11.336 11.281 1 96.88 87 LEU A C 1
ATOM 670 O O . LEU A 1 87 ? 15.562 10.562 10.922 1 96.88 87 LEU A O 1
ATOM 674 N N . ALA A 1 88 ? 13.914 11.141 12.336 1 96.38 88 ALA A N 1
ATOM 675 C CA . ALA A 1 88 ? 14.039 9.891 13.086 1 96.38 88 ALA A CA 1
ATOM 676 C C . ALA A 1 88 ? 13.672 8.695 12.211 1 96.38 88 ALA A C 1
ATOM 678 O O . ALA A 1 88 ? 14.359 7.668 12.242 1 96.38 88 ALA A O 1
ATOM 679 N N . LEU A 1 89 ? 12.617 8.773 11.43 1 97.69 89 LEU A N 1
ATOM 680 C CA . LEU A 1 89 ? 12.195 7.699 10.531 1 97.69 89 LEU A CA 1
ATOM 681 C C . LEU A 1 89 ? 13.242 7.461 9.453 1 97.69 89 LEU A C 1
ATOM 683 O O . LEU A 1 89 ? 13.445 6.324 9.016 1 97.69 89 LEU A O 1
ATOM 687 N N . SER A 1 90 ? 13.836 8.562 9 1 97.69 90 SER A N 1
ATOM 688 C CA . SER A 1 90 ? 14.898 8.445 8 1 97.69 90 SER A CA 1
ATOM 689 C C . SER A 1 90 ? 16.062 7.625 8.531 1 97.69 90 SER A C 1
ATOM 691 O O . SER A 1 90 ? 16.641 6.812 7.801 1 97.69 90 SER A O 1
ATOM 693 N N . VAL A 1 91 ? 16.422 7.809 9.773 1 97.12 91 VAL A N 1
ATOM 694 C CA . VAL A 1 91 ? 17.516 7.066 10.383 1 97.12 91 VAL A CA 1
ATOM 695 C C . VAL A 1 91 ? 17.188 5.574 10.398 1 97.12 91 VAL A C 1
ATOM 697 O O . VAL A 1 91 ? 18.016 4.742 10.039 1 97.12 91 VAL A O 1
ATOM 700 N N . LEU A 1 92 ? 15.969 5.242 10.781 1 97.31 92 LEU A N 1
ATOM 701 C CA . LEU A 1 92 ? 15.555 3.844 10.836 1 97.31 92 LEU A CA 1
ATOM 702 C C . LEU A 1 92 ? 15.508 3.234 9.438 1 97.31 92 LEU A C 1
ATOM 704 O O . LEU A 1 92 ? 15.922 2.09 9.242 1 97.31 92 LEU A O 1
ATOM 708 N N . LYS A 1 93 ? 14.93 3.994 8.492 1 98.19 93 LYS A N 1
ATOM 709 C CA . LYS A 1 93 ? 14.883 3.543 7.105 1 98.19 93 LYS A CA 1
ATOM 710 C C . LYS A 1 93 ? 16.281 3.223 6.582 1 98.19 93 LYS A C 1
ATOM 712 O O . LYS A 1 93 ? 16.484 2.189 5.945 1 98.19 93 LYS A O 1
ATOM 717 N N . GLU A 1 94 ? 17.234 4.078 6.871 1 98 94 GLU A N 1
ATOM 718 C CA . GLU A 1 94 ? 18.609 3.883 6.414 1 98 94 GLU A CA 1
ATOM 719 C C . GLU A 1 94 ? 19.234 2.641 7.047 1 98 94 GLU A C 1
ATOM 721 O O . GLU A 1 94 ? 19.969 1.903 6.383 1 98 94 GLU A O 1
ATOM 726 N N . LYS A 1 95 ? 18.984 2.518 8.312 1 97.94 95 LYS A N 1
ATOM 727 C CA . LYS A 1 95 ? 19.484 1.319 8.984 1 97.94 95 LYS A CA 1
ATOM 728 C C . LYS A 1 95 ? 18.969 0.054 8.305 1 97.94 95 LYS A C 1
ATOM 730 O O . LYS A 1 95 ? 19.75 -0.85 7.996 1 97.94 95 LYS A O 1
ATOM 735 N N . GLU A 1 96 ? 17.656 -0.058 8.055 1 98.31 96 GLU A N 1
ATOM 736 C CA . GLU A 1 96 ? 17.062 -1.23 7.414 1 98.31 96 GLU A CA 1
ATOM 737 C C . GLU A 1 96 ? 17.547 -1.379 5.973 1 98.31 96 GLU A C 1
ATOM 739 O O . GLU A 1 96 ? 17.719 -2.496 5.48 1 98.31 96 GLU A O 1
ATOM 744 N N . GLU A 1 97 ? 17.734 -0.269 5.293 1 98.31 97 GLU A N 1
ATOM 745 C CA . GLU A 1 97 ? 18.297 -0.305 3.949 1 98.31 97 GLU A CA 1
ATOM 746 C C . GLU A 1 97 ? 19.672 -0.958 3.947 1 98.31 97 GLU A C 1
ATOM 748 O O . GLU A 1 97 ? 19.969 -1.782 3.082 1 98.31 97 GLU A O 1
ATOM 753 N N . ARG A 1 98 ? 20.5 -0.631 4.918 1 98.44 98 ARG A N 1
ATOM 754 C CA . ARG A 1 98 ? 21.844 -1.215 5.023 1 98.44 98 ARG A CA 1
ATOM 755 C C . ARG A 1 98 ? 21.766 -2.721 5.25 1 98.44 98 ARG A C 1
ATOM 757 O O . ARG A 1 98 ? 22.531 -3.484 4.656 1 98.44 98 ARG A O 1
ATOM 764 N N . GLU A 1 99 ? 20.844 -3.064 6.094 1 98.5 99 GLU A N 1
ATOM 765 C CA . GLU A 1 99 ? 20.672 -4.488 6.371 1 98.5 99 GLU A CA 1
ATOM 766 C C . GLU A 1 99 ? 20.203 -5.234 5.125 1 98.5 99 GLU A C 1
ATOM 768 O O . GLU A 1 99 ? 20.703 -6.324 4.824 1 98.5 99 GLU A O 1
ATOM 773 N N . ARG A 1 100 ? 19.281 -4.672 4.453 1 98.5 100 ARG A N 1
ATOM 774 C CA . ARG A 1 100 ? 18.797 -5.27 3.217 1 98.5 100 ARG A CA 1
ATOM 775 C C . ARG A 1 100 ? 19.906 -5.383 2.18 1 98.5 100 ARG A C 1
ATOM 777 O O . ARG A 1 100 ? 20.031 -6.41 1.511 1 98.5 100 ARG A O 1
ATOM 784 N N . GLU A 1 101 ? 20.719 -4.363 2.059 1 98.25 101 GLU A N 1
ATOM 785 C CA . GLU A 1 101 ? 21.812 -4.359 1.097 1 98.25 101 GLU A CA 1
ATOM 786 C C . GLU A 1 101 ? 22.844 -5.434 1.427 1 98.25 101 GLU A C 1
ATOM 788 O O . GLU A 1 101 ? 23.391 -6.07 0.526 1 98.25 101 GLU A O 1
ATOM 793 N N . LYS A 1 102 ? 23.141 -5.555 2.678 1 98.56 102 LYS A N 1
ATOM 794 C CA . LYS A 1 102 ? 24.062 -6.602 3.113 1 98.56 102 LYS A CA 1
ATOM 795 C C . LYS A 1 102 ? 23.578 -7.98 2.664 1 98.56 102 LYS A C 1
ATOM 797 O O . LYS A 1 102 ? 24.344 -8.766 2.119 1 98.56 102 LYS A O 1
ATOM 802 N N . ILE A 1 103 ? 22.312 -8.281 2.902 1 98.62 103 ILE A N 1
ATOM 803 C CA . ILE A 1 103 ? 21.734 -9.555 2.525 1 98.62 103 ILE A CA 1
ATOM 804 C C . ILE A 1 103 ? 21.75 -9.711 1.006 1 98.62 103 ILE A C 1
ATOM 806 O O . ILE A 1 103 ? 21.984 -10.805 0.49 1 98.62 103 ILE A O 1
ATOM 810 N N . GLU A 1 104 ? 21.484 -8.633 0.278 1 98.5 104 GLU A N 1
ATOM 811 C CA . GLU A 1 104 ? 21.5 -8.625 -1.182 1 98.5 104 GLU A CA 1
ATOM 812 C C . GLU A 1 104 ? 22.844 -9.086 -1.723 1 98.5 104 GLU A C 1
ATOM 814 O O . GLU A 1 104 ? 22.906 -9.93 -2.619 1 98.5 104 GLU A O 1
ATOM 819 N N . VAL A 1 105 ? 23.906 -8.539 -1.172 1 98.31 105 VAL A N 1
ATOM 820 C CA . VAL A 1 105 ? 25.266 -8.836 -1.622 1 98.31 105 VAL A CA 1
ATOM 821 C C . VAL A 1 105 ? 25.672 -10.234 -1.178 1 98.31 105 VAL A C 1
ATOM 823 O O . VAL A 1 105 ? 26.156 -11.031 -1.982 1 98.31 105 VAL A O 1
ATOM 826 N N . GLU A 1 106 ? 25.422 -10.531 0.044 1 98.31 106 GLU A N 1
ATOM 827 C CA . GLU A 1 106 ? 25.828 -11.805 0.63 1 98.31 106 GLU A CA 1
ATOM 828 C C . GLU A 1 106 ? 25.203 -12.984 -0.109 1 98.31 106 GLU A C 1
ATOM 830 O O . GLU A 1 106 ? 25.844 -14.023 -0.281 1 98.31 106 GLU A O 1
ATOM 835 N N . ASN A 1 107 ? 23.984 -12.82 -0.573 1 98.5 107 ASN A N 1
ATOM 836 C CA . ASN A 1 107 ? 23.25 -13.922 -1.198 1 98.5 107 ASN A CA 1
ATOM 837 C C . ASN A 1 107 ? 23.219 -13.781 -2.717 1 98.5 107 ASN A C 1
ATOM 839 O O . ASN A 1 107 ? 22.547 -14.555 -3.402 1 98.5 107 ASN A O 1
ATOM 843 N N . GLU A 1 108 ? 23.906 -12.758 -3.236 1 98.25 108 GLU A N 1
ATOM 844 C CA . GLU A 1 108 ? 23.969 -12.516 -4.676 1 98.25 108 GLU A CA 1
ATOM 845 C C . GLU A 1 108 ? 22.578 -12.523 -5.301 1 98.25 108 GLU A C 1
ATOM 847 O O . GLU A 1 108 ? 22.328 -13.258 -6.262 1 98.25 108 GLU A O 1
ATOM 852 N N . ILE A 1 109 ? 21.75 -11.727 -4.812 1 98.62 109 ILE A N 1
ATOM 853 C CA . ILE A 1 109 ? 20.328 -11.758 -5.145 1 98.62 109 ILE A CA 1
ATOM 854 C C . ILE A 1 109 ? 20.141 -11.469 -6.633 1 98.62 109 ILE A C 1
ATOM 856 O O . ILE A 1 109 ? 19.281 -12.07 -7.285 1 98.62 109 ILE A O 1
ATOM 860 N N . ASP A 1 110 ? 20.891 -10.555 -7.25 1 97.88 110 ASP A N 1
ATOM 861 C CA . ASP A 1 110 ? 20.781 -10.266 -8.68 1 97.88 110 ASP A CA 1
ATOM 862 C C . ASP A 1 110 ? 21.031 -11.523 -9.516 1 97.88 110 ASP A C 1
ATOM 864 O O . ASP A 1 110 ? 20.344 -11.742 -10.516 1 97.88 110 ASP A O 1
ATOM 868 N N . TYR A 1 111 ? 22 -12.227 -9.117 1 98 111 TYR A N 1
ATOM 869 C CA . TYR A 1 111 ? 22.266 -13.484 -9.805 1 98 111 TYR A CA 1
ATOM 870 C C . TYR A 1 111 ? 21.094 -14.445 -9.688 1 98 111 TYR A C 1
ATOM 872 O O . TYR A 1 111 ? 20.688 -15.07 -10.672 1 98 111 TYR A O 1
ATOM 880 N N . LEU A 1 112 ? 20.516 -14.602 -8.477 1 98.31 112 LEU A N 1
ATOM 881 C CA . LEU A 1 112 ? 19.391 -15.492 -8.266 1 98.31 112 LEU A CA 1
ATOM 882 C C . LEU A 1 112 ? 18.203 -15.094 -9.141 1 98.31 112 LEU A C 1
ATOM 884 O O . LEU A 1 112 ? 17.469 -15.953 -9.641 1 98.31 112 LEU A O 1
ATOM 888 N N . MET A 1 113 ? 18.016 -13.844 -9.375 1 97.56 113 MET A N 1
ATOM 889 C CA . MET A 1 113 ? 16.922 -13.344 -10.195 1 97.56 113 MET A CA 1
ATOM 890 C C . MET A 1 113 ? 17.125 -13.703 -11.664 1 97.56 113 MET A C 1
ATOM 892 O O . MET A 1 113 ? 16.188 -13.672 -12.453 1 97.56 113 MET A O 1
ATOM 896 N N . ALA A 1 114 ? 18.312 -14.078 -12.008 1 97.06 114 ALA A N 1
ATOM 897 C CA . ALA A 1 114 ? 18.641 -14.406 -13.391 1 97.06 114 ALA A CA 1
ATOM 898 C C . ALA A 1 114 ? 18.531 -15.906 -13.641 1 97.06 114 ALA A C 1
ATOM 900 O O . ALA A 1 114 ? 18.609 -16.359 -14.789 1 97.06 114 ALA A O 1
ATOM 901 N N . ILE A 1 115 ? 18.328 -16.688 -12.617 1 97.31 115 ILE A N 1
ATOM 902 C CA . ILE A 1 115 ? 18.188 -18.125 -12.727 1 97.31 115 ILE A CA 1
ATOM 903 C C . ILE A 1 115 ? 16.734 -18.484 -13.055 1 97.31 115 ILE A C 1
ATOM 905 O O . ILE A 1 115 ? 15.805 -17.922 -12.469 1 97.31 115 ILE A O 1
ATOM 909 N N . PRO A 1 116 ? 16.562 -19.375 -14.094 1 96.94 116 PRO A N 1
ATOM 910 C CA . PRO A 1 116 ? 15.195 -19.844 -14.312 1 96.94 116 PRO A CA 1
ATOM 911 C C . PRO A 1 116 ? 14.555 -20.406 -13.039 1 96.94 116 PRO A C 1
ATOM 913 O O . PRO A 1 116 ? 15.211 -21.109 -12.273 1 96.94 116 PRO A O 1
ATOM 916 N N . VAL A 1 117 ? 13.328 -20.062 -12.859 1 96.75 117 VAL A N 1
ATOM 917 C CA . VAL A 1 117 ? 12.625 -20.359 -11.617 1 96.75 117 VAL A CA 1
ATOM 918 C C . VAL A 1 117 ? 12.68 -21.844 -11.328 1 96.75 117 VAL A C 1
ATOM 920 O O . VAL A 1 117 ? 12.828 -22.266 -10.172 1 96.75 117 VAL A O 1
ATOM 923 N N . GLU A 1 118 ? 12.625 -22.703 -12.305 1 97.5 118 GLU A N 1
ATOM 924 C CA . GLU A 1 118 ? 12.586 -24.156 -12.148 1 97.5 118 GLU A CA 1
ATOM 925 C C . GLU A 1 118 ? 13.93 -24.703 -11.664 1 97.5 118 GLU A C 1
ATOM 927 O O . GLU A 1 118 ? 14.016 -25.844 -11.219 1 97.5 118 GLU A O 1
ATOM 932 N N . GLU A 1 119 ? 14.953 -23.906 -11.75 1 98.19 119 GLU A N 1
ATOM 933 C CA . GLU A 1 119 ? 16.297 -24.359 -11.414 1 98.19 119 GLU A CA 1
ATOM 934 C C . GLU A 1 119 ? 16.734 -23.828 -10.039 1 98.19 119 GLU A C 1
ATOM 936 O O . GLU A 1 119 ? 17.781 -24.203 -9.531 1 98.19 119 GLU A O 1
ATOM 941 N N . LEU A 1 120 ? 15.922 -23.031 -9.453 1 98.44 120 LEU A N 1
ATOM 942 C CA . LEU A 1 120 ? 16.25 -22.516 -8.125 1 98.44 120 LEU A CA 1
ATOM 943 C C . LEU A 1 120 ? 16.188 -23.625 -7.086 1 98.44 120 LEU A C 1
ATOM 945 O O . LEU A 1 120 ? 15.195 -24.359 -7.02 1 98.44 120 LEU A O 1
ATOM 949 N N . THR A 1 121 ? 17.266 -23.719 -6.266 1 98.5 121 THR A N 1
ATOM 950 C CA . THR A 1 121 ? 17.266 -24.656 -5.152 1 98.5 121 THR A CA 1
ATOM 951 C C . THR A 1 121 ? 16.469 -24.109 -3.98 1 98.5 121 THR A C 1
ATOM 953 O O . THR A 1 121 ? 16.156 -22.922 -3.93 1 98.5 121 THR A O 1
ATOM 956 N N . GLU A 1 122 ? 16.109 -25.047 -3.068 1 98.25 122 GLU A N 1
ATOM 957 C CA . GLU A 1 122 ? 15.383 -24.594 -1.884 1 98.25 122 GLU A CA 1
ATOM 958 C C . GLU A 1 122 ? 16.188 -23.594 -1.079 1 98.25 122 GLU A C 1
ATOM 960 O O . GLU A 1 122 ? 15.633 -22.641 -0.526 1 98.25 122 GLU A O 1
ATOM 965 N N . LYS A 1 123 ? 17.438 -23.812 -1.017 1 98.56 123 LYS A N 1
ATOM 966 C CA . LYS A 1 123 ? 18.312 -22.891 -0.314 1 98.56 123 LYS A CA 1
ATOM 967 C C . LYS A 1 123 ? 18.281 -21.5 -0.971 1 98.56 123 LYS A C 1
ATOM 969 O O . LYS A 1 123 ? 18.266 -20.484 -0.281 1 98.56 123 LYS A O 1
ATOM 974 N N . GLN A 1 124 ? 18.312 -21.453 -2.264 1 98.81 124 GLN A N 1
ATOM 975 C CA . GLN A 1 124 ? 18.266 -20.203 -3.004 1 98.81 124 GLN A CA 1
ATOM 976 C C . GLN A 1 124 ? 16.922 -19.5 -2.836 1 98.81 124 GLN A C 1
ATOM 978 O O . GLN A 1 124 ? 16.875 -18.281 -2.719 1 98.81 124 GLN A O 1
ATOM 983 N N . LYS A 1 125 ? 15.852 -20.281 -2.82 1 98.81 125 LYS A N 1
ATOM 984 C CA . LYS A 1 125 ? 14.531 -19.719 -2.578 1 98.81 125 LYS A CA 1
ATOM 985 C C . LYS A 1 125 ? 14.438 -19.094 -1.186 1 98.81 125 LYS A C 1
ATOM 987 O O . LYS A 1 125 ? 13.828 -18.047 -1.006 1 98.81 125 LYS A O 1
ATOM 992 N N . GLN A 1 126 ? 15.078 -19.734 -0.259 1 98.75 126 GLN A N 1
ATOM 993 C CA . GLN A 1 126 ? 15.109 -19.203 1.1 1 98.75 126 GLN A CA 1
ATOM 994 C C . GLN A 1 126 ? 15.898 -17.891 1.164 1 98.75 126 GLN A C 1
ATOM 996 O O . GLN A 1 126 ? 15.555 -17 1.934 1 98.75 126 GLN A O 1
ATOM 1001 N N . ALA A 1 127 ? 16.953 -17.812 0.434 1 98.88 127 ALA A N 1
ATOM 1002 C CA . ALA A 1 127 ? 17.734 -16.578 0.372 1 98.88 127 ALA A CA 1
ATOM 1003 C C . ALA A 1 127 ? 16.906 -15.43 -0.199 1 98.88 127 ALA A C 1
ATOM 1005 O O . ALA A 1 127 ? 16.984 -14.297 0.286 1 98.88 127 ALA A O 1
ATOM 1006 N N . ILE A 1 128 ? 16.078 -15.703 -1.206 1 98.81 128 ILE A N 1
ATOM 1007 C CA . ILE A 1 128 ? 15.203 -14.695 -1.803 1 98.81 128 ILE A CA 1
ATOM 1008 C C . ILE A 1 128 ? 14.164 -14.242 -0.778 1 98.81 128 ILE A C 1
ATOM 1010 O O . ILE A 1 128 ? 13.906 -13.047 -0.638 1 98.81 128 ILE A O 1
ATOM 1014 N N . LEU A 1 129 ? 13.633 -15.219 -0.077 1 98.88 129 LEU A N 1
ATOM 1015 C CA . LEU A 1 129 ? 12.656 -14.883 0.951 1 98.88 129 LEU A CA 1
ATOM 1016 C C . LEU A 1 129 ? 13.281 -13.992 2.021 1 98.88 129 LEU A C 1
ATOM 1018 O O . LEU A 1 129 ? 12.664 -13.023 2.467 1 98.88 129 LEU A O 1
ATOM 1022 N N . GLN A 1 130 ? 14.469 -14.281 2.447 1 98.88 130 GLN A N 1
ATOM 1023 C CA . GLN A 1 130 ? 15.156 -13.469 3.443 1 98.88 130 GLN A CA 1
ATOM 1024 C C . GLN A 1 130 ? 15.375 -12.047 2.936 1 98.88 130 GLN A C 1
ATOM 1026 O O . GLN A 1 130 ? 15.188 -11.078 3.68 1 98.88 130 GLN A O 1
ATOM 1031 N N . TYR A 1 131 ? 15.789 -11.961 1.713 1 98.88 131 TYR A N 1
ATOM 1032 C CA . TYR A 1 131 ? 16.016 -10.664 1.097 1 98.88 131 TYR A CA 1
ATOM 1033 C C . TYR A 1 131 ? 14.719 -9.852 1.05 1 98.88 131 TYR A C 1
ATOM 1035 O O . TYR A 1 131 ? 14.695 -8.688 1.442 1 98.88 131 TYR A O 1
ATOM 1043 N N . CYS A 1 132 ? 13.625 -10.438 0.584 1 98.88 132 CYS A N 1
ATOM 1044 C CA . CYS A 1 132 ? 12.344 -9.75 0.498 1 98.88 132 CYS A CA 1
ATOM 1045 C C . CYS A 1 132 ? 11.844 -9.352 1.881 1 98.88 132 CYS A C 1
ATOM 1047 O O . CYS A 1 132 ? 11.203 -8.305 2.035 1 98.88 132 CYS A O 1
ATOM 1049 N N . SER A 1 133 ? 12.148 -10.172 2.834 1 98.88 133 SER A N 1
ATOM 1050 C CA . SER A 1 133 ? 11.789 -9.844 4.211 1 98.88 133 SER A CA 1
ATOM 1051 C C . SER A 1 133 ? 12.5 -8.586 4.684 1 98.88 133 SER A C 1
ATOM 1053 O O . SER A 1 133 ? 11.875 -7.676 5.227 1 98.88 133 SER A O 1
ATOM 1055 N N . GLU A 1 134 ? 13.758 -8.531 4.484 1 98.81 134 GLU A N 1
ATOM 1056 C CA . GLU A 1 134 ? 14.516 -7.332 4.844 1 98.81 134 GLU A CA 1
ATOM 1057 C C . GLU A 1 134 ? 14.047 -6.121 4.035 1 98.81 134 GLU A C 1
ATOM 1059 O O . GLU A 1 134 ? 14.008 -5.004 4.551 1 98.81 134 GLU A O 1
ATOM 1064 N N . TYR A 1 135 ? 13.766 -6.387 2.809 1 98.88 135 TYR A N 1
ATOM 1065 C CA . TYR A 1 135 ? 13.266 -5.332 1.932 1 98.88 135 TYR A CA 1
ATOM 1066 C C . TYR A 1 135 ? 11.961 -4.754 2.463 1 98.88 135 TYR A C 1
ATOM 1068 O O . TYR A 1 135 ? 11.75 -3.539 2.43 1 98.88 135 TYR A O 1
ATOM 1076 N N . SER A 1 136 ? 11.094 -5.594 2.916 1 98.88 136 SER A N 1
ATOM 1077 C CA . SER A 1 136 ? 9.82 -5.145 3.479 1 98.88 136 SER A CA 1
ATOM 1078 C C . SER A 1 136 ? 10.039 -4.352 4.762 1 98.88 136 SER A C 1
ATOM 1080 O O . SER A 1 136 ? 9.289 -3.418 5.055 1 98.88 136 SER A O 1
ATOM 1082 N N . ASP A 1 137 ? 11.07 -4.719 5.594 1 98.81 137 ASP A N 1
ATOM 1083 C CA . ASP A 1 137 ? 11.414 -3.906 6.758 1 98.81 137 ASP A CA 1
ATOM 1084 C C . ASP A 1 137 ? 11.75 -2.475 6.344 1 98.81 137 ASP A C 1
ATOM 1086 O O . ASP A 1 137 ? 11.297 -1.518 6.973 1 98.81 137 ASP A O 1
ATOM 1090 N N . GLU A 1 138 ? 12.57 -2.352 5.348 1 98.81 138 GLU A N 1
ATOM 1091 C CA . GLU A 1 138 ? 12.914 -1.038 4.812 1 98.81 138 GLU A CA 1
ATOM 1092 C C . GLU A 1 138 ? 11.68 -0.309 4.297 1 98.81 138 GLU A C 1
ATOM 1094 O O . GLU A 1 138 ? 11.5 0.882 4.562 1 98.81 138 GLU A O 1
ATOM 1099 N N . LEU A 1 139 ? 10.859 -1.003 3.566 1 98.88 139 LEU A N 1
ATOM 1100 C CA . LEU A 1 139 ? 9.648 -0.444 2.967 1 98.88 139 LEU A CA 1
ATOM 1101 C C . LEU A 1 139 ? 8.727 0.121 4.035 1 98.88 139 LEU A C 1
ATOM 1103 O O . LEU A 1 139 ? 8.109 1.173 3.842 1 98.88 139 LEU A O 1
ATOM 1107 N N . LEU A 1 140 ? 8.586 -0.571 5.137 1 98.75 140 LEU A N 1
ATOM 1108 C CA . LEU A 1 140 ? 7.754 -0.12 6.246 1 98.75 140 LEU A CA 1
ATOM 1109 C C . LEU A 1 140 ? 8.156 1.281 6.691 1 98.75 140 LEU A C 1
ATOM 1111 O O . LEU A 1 140 ? 7.301 2.158 6.848 1 98.75 140 LEU A O 1
ATOM 1115 N N . PHE A 1 141 ? 9.406 1.52 6.848 1 98.56 141 PHE A N 1
ATOM 1116 C CA . PHE A 1 141 ? 9.883 2.822 7.297 1 98.56 141 PHE A CA 1
ATOM 1117 C C . PHE A 1 141 ? 9.875 3.824 6.148 1 98.56 141 PHE A C 1
ATOM 1119 O O . PHE A 1 141 ? 9.656 5.02 6.359 1 98.56 141 PHE A O 1
ATOM 1126 N N . GLU A 1 142 ? 10.109 3.348 4.977 1 98.69 142 GLU A N 1
ATOM 1127 C CA . GLU A 1 142 ? 10.125 4.223 3.809 1 98.69 142 GLU A CA 1
ATOM 1128 C C . GLU A 1 142 ? 8.758 4.875 3.596 1 98.69 142 GLU A C 1
ATOM 1130 O O . GLU A 1 142 ? 8.664 6.094 3.424 1 98.69 142 GLU A O 1
ATOM 1135 N N . VAL A 1 143 ? 7.715 4.086 3.58 1 98.81 143 VAL A N 1
ATOM 1136 C CA . VAL A 1 143 ? 6.383 4.645 3.357 1 98.81 143 VAL A CA 1
ATOM 1137 C C . VAL A 1 143 ? 5.984 5.523 4.543 1 98.81 143 VAL A C 1
ATOM 1139 O O . VAL A 1 143 ? 5.312 6.543 4.371 1 98.81 143 VAL A O 1
ATOM 1142 N N . SER A 1 144 ? 6.391 5.16 5.773 1 98.75 144 SER A N 1
ATOM 1143 C CA . SER A 1 144 ? 6.141 5.996 6.941 1 98.75 144 SER A CA 1
ATOM 1144 C C . SER A 1 144 ? 6.844 7.344 6.812 1 98.75 144 SER A C 1
ATOM 1146 O O . SER A 1 144 ? 6.273 8.383 7.16 1 98.75 144 SER A O 1
ATOM 1148 N N . LEU A 1 145 ? 8.047 7.305 6.336 1 98.69 145 LEU A N 1
ATOM 1149 C CA . LEU A 1 145 ? 8.828 8.523 6.145 1 98.69 145 LEU A CA 1
ATOM 1150 C C . LEU A 1 145 ? 8.156 9.445 5.133 1 98.69 145 LEU A C 1
ATOM 1152 O O . LEU A 1 145 ? 7.973 10.633 5.402 1 98.69 145 LEU A O 1
ATOM 1156 N N . ILE A 1 146 ? 7.777 8.898 3.98 1 98.81 146 ILE A N 1
ATOM 1157 C CA . ILE A 1 146 ? 7.16 9.711 2.945 1 98.81 146 ILE A CA 1
ATOM 1158 C C . ILE A 1 146 ? 5.883 10.352 3.488 1 98.81 146 ILE A C 1
ATOM 1160 O O . ILE A 1 146 ? 5.625 11.539 3.252 1 98.81 146 ILE A O 1
ATOM 1164 N N . CYS A 1 147 ? 5.07 9.594 4.25 1 98.75 147 CYS A N 1
ATOM 1165 C CA . CYS A 1 147 ? 3.836 10.125 4.816 1 98.75 147 CYS A CA 1
ATOM 1166 C C . CYS A 1 147 ? 4.125 11.289 5.762 1 98.75 147 CYS A C 1
ATOM 1168 O O . CYS A 1 147 ? 3.449 12.32 5.711 1 98.75 147 CYS A O 1
ATOM 1170 N N . LYS A 1 148 ? 5.133 11.148 6.578 1 98.38 148 LYS A N 1
ATOM 1171 C CA . LYS A 1 148 ? 5.461 12.211 7.523 1 98.38 148 LYS A CA 1
ATOM 1172 C C . LYS A 1 148 ? 6.039 13.43 6.809 1 98.38 148 LYS A C 1
ATOM 1174 O O . LYS A 1 148 ? 5.797 14.57 7.215 1 98.38 148 LYS A O 1
ATOM 1179 N N . GLN A 1 149 ? 6.797 13.234 5.801 1 98.75 149 GLN A N 1
ATOM 1180 C CA . GLN A 1 149 ? 7.324 14.336 5.004 1 98.75 149 GLN A CA 1
ATOM 1181 C C . GLN A 1 149 ? 6.199 15.117 4.336 1 98.75 149 GLN A C 1
ATOM 1183 O O . GLN A 1 149 ? 6.219 16.344 4.32 1 98.75 149 GLN A O 1
ATOM 1188 N N . LEU A 1 150 ? 5.223 14.422 3.783 1 98.81 150 LEU A N 1
ATOM 1189 C CA . LEU A 1 150 ? 4.078 15.062 3.141 1 98.81 150 LEU A CA 1
ATOM 1190 C C . LEU A 1 150 ? 3.281 15.883 4.145 1 98.81 150 LEU A C 1
ATOM 1192 O O . LEU A 1 150 ? 2.773 16.953 3.812 1 98.81 150 LEU A O 1
ATOM 1196 N N . GLU A 1 151 ? 3.219 15.414 5.352 1 97.88 151 GLU A N 1
ATOM 1197 C CA . GLU A 1 151 ? 2.51 16.156 6.391 1 97.88 151 GLU A CA 1
ATOM 1198 C C . GLU A 1 151 ? 3.145 17.516 6.629 1 97.88 151 GLU A C 1
ATOM 1200 O O . GLU A 1 151 ? 2.453 18.484 6.977 1 97.88 151 GLU A O 1
ATOM 1205 N N . LEU A 1 152 ? 4.457 17.672 6.453 1 97.94 152 LEU A N 1
ATOM 1206 C CA . LEU A 1 152 ? 5.145 18.953 6.641 1 97.94 152 LEU A CA 1
ATOM 1207 C C . LEU A 1 152 ? 4.586 20.016 5.699 1 97.94 152 LEU A C 1
ATOM 1209 O O . LEU A 1 152 ? 4.684 21.203 5.984 1 97.94 152 LEU A O 1
ATOM 1213 N N . ILE A 1 153 ? 4.008 19.594 4.648 1 98.31 153 ILE A N 1
ATOM 1214 C CA . ILE A 1 153 ? 3.564 20.578 3.66 1 98.31 153 ILE A CA 1
ATOM 1215 C C . ILE A 1 153 ? 2.049 20.484 3.496 1 98.31 153 ILE A C 1
ATOM 1217 O O . ILE A 1 153 ? 1.505 20.891 2.469 1 98.31 153 ILE A O 1
ATOM 1221 N N . GLY A 1 154 ? 1.37 19.812 4.449 1 97.69 154 GLY A N 1
ATOM 1222 C CA . GLY A 1 154 ? -0.082 19.812 4.531 1 97.69 154 GLY A CA 1
ATOM 1223 C C . GLY A 1 154 ? -0.728 18.859 3.529 1 97.69 154 GLY A C 1
ATOM 1224 O O . GLY A 1 154 ? -1.869 19.078 3.117 1 97.69 154 GLY A O 1
ATOM 1225 N N . MET A 1 155 ? -0.013 17.859 3.084 1 98.56 155 MET A N 1
ATOM 1226 C CA . MET A 1 155 ? -0.537 16.906 2.117 1 98.56 155 MET A CA 1
ATOM 1227 C C . MET A 1 155 ? -0.612 15.508 2.723 1 98.56 155 MET A C 1
ATOM 1229 O O . MET A 1 155 ? 0.161 15.172 3.623 1 98.56 155 MET A O 1
ATOM 1233 N N . SER A 1 156 ? -1.543 14.742 2.283 1 98.81 156 SER A N 1
ATOM 1234 C CA . SER A 1 156 ? -1.602 13.312 2.592 1 98.81 156 SER A CA 1
ATOM 1235 C C . SER A 1 156 ? -0.913 12.484 1.513 1 98.81 156 SER A C 1
ATOM 1237 O O . SER A 1 156 ? -0.568 13.008 0.449 1 98.81 156 SER A O 1
ATOM 1239 N N . PHE A 1 157 ? -0.671 11.219 1.808 1 98.94 157 PHE A N 1
ATOM 1240 C CA . PHE A 1 157 ? -0.166 10.297 0.798 1 98.94 157 PHE A CA 1
ATOM 1241 C C . PHE A 1 157 ? -1.126 10.211 -0.383 1 98.94 157 PHE A C 1
ATOM 1243 O O . PHE A 1 157 ? -0.695 10.141 -1.535 1 98.94 157 PHE A O 1
ATOM 1250 N N . MET A 1 158 ? -2.418 10.188 -0.134 1 98.94 158 MET A N 1
ATOM 1251 C CA . MET A 1 158 ? -3.441 10.133 -1.173 1 98.94 158 MET A CA 1
ATOM 1252 C C . MET A 1 158 ? -3.348 11.352 -2.092 1 98.94 158 MET A C 1
ATOM 1254 O O . MET A 1 158 ? -3.535 11.227 -3.305 1 98.94 158 MET A O 1
ATOM 1258 N N . ASP A 1 159 ? -3.088 12.531 -1.495 1 98.94 159 ASP A N 1
ATOM 1259 C CA . ASP A 1 159 ? -2.881 13.719 -2.312 1 98.94 159 ASP A CA 1
ATOM 1260 C C . ASP A 1 159 ? -1.734 13.516 -3.301 1 98.94 159 ASP A C 1
ATOM 1262 O O . ASP A 1 159 ? -1.829 13.922 -4.461 1 98.94 159 ASP A O 1
ATOM 1266 N N . LEU A 1 160 ? -0.627 12.914 -2.834 1 98.94 160 LEU A N 1
ATOM 1267 C CA . LEU A 1 160 ? 0.509 12.633 -3.705 1 98.94 160 LEU A CA 1
ATOM 1268 C C . LEU A 1 160 ? 0.113 11.68 -4.824 1 98.94 160 LEU A C 1
ATOM 1270 O O . LEU A 1 160 ? 0.549 11.836 -5.965 1 98.94 160 LEU A O 1
ATOM 1274 N N . MET A 1 161 ? -0.661 10.695 -4.508 1 98.88 161 MET A N 1
ATOM 1275 C CA . MET A 1 161 ? -1.105 9.742 -5.52 1 98.88 161 MET A CA 1
ATOM 1276 C C . MET A 1 161 ? -1.958 10.43 -6.578 1 98.88 161 MET A C 1
ATOM 1278 O O . MET A 1 161 ? -1.869 10.102 -7.762 1 98.88 161 MET A O 1
ATOM 1282 N N . ILE A 1 162 ? -2.826 11.289 -6.156 1 98.69 162 ILE A N 1
ATOM 1283 C CA . ILE A 1 162 ? -3.637 12.047 -7.102 1 98.69 162 ILE A CA 1
ATOM 1284 C C . ILE A 1 162 ? -2.729 12.812 -8.062 1 98.69 162 ILE A C 1
ATOM 1286 O O . ILE A 1 162 ? -3.004 12.875 -9.266 1 98.69 162 ILE A O 1
ATOM 1290 N N . LEU A 1 163 ? -1.691 13.32 -7.562 1 98.5 163 LEU A N 1
ATOM 1291 C CA . LEU A 1 163 ? -0.752 14.109 -8.352 1 98.5 163 LEU A CA 1
ATOM 1292 C C . LEU A 1 163 ? 0.074 13.219 -9.266 1 98.5 163 LEU A C 1
ATOM 1294 O O . LEU A 1 163 ? 0.349 13.586 -10.414 1 98.5 163 LEU A O 1
ATOM 1298 N N . ARG A 1 164 ? 0.483 12.039 -8.867 1 98.56 164 ARG A N 1
ATOM 1299 C CA . ARG A 1 164 ? 1.499 11.25 -9.555 1 98.56 164 ARG A CA 1
ATOM 1300 C C . ARG A 1 164 ? 0.863 10.305 -10.57 1 98.56 164 ARG A C 1
ATOM 1302 O O . ARG A 1 164 ? 1.479 9.961 -11.578 1 98.56 164 ARG A O 1
ATOM 1309 N N . THR A 1 165 ? -0.325 9.906 -10.336 1 98.44 165 THR A N 1
ATOM 1310 C CA . THR A 1 165 ? -0.961 8.891 -11.172 1 98.44 165 THR A CA 1
ATOM 1311 C C . THR A 1 165 ? -1.045 9.352 -12.617 1 98.44 165 THR A C 1
ATOM 1313 O O . THR A 1 165 ? -0.659 8.617 -13.531 1 98.44 165 THR A O 1
ATOM 1316 N N . PRO A 1 166 ? -1.542 10.562 -12.914 1 98.12 166 PRO A N 1
ATOM 1317 C CA . PRO A 1 166 ? -1.549 11.008 -14.312 1 98.12 166 PRO A CA 1
ATOM 1318 C C . PRO A 1 166 ? -0.149 11.055 -14.922 1 98.12 166 PRO A C 1
ATOM 1320 O O . PRO A 1 166 ? 0.021 10.766 -16.109 1 98.12 166 PRO A O 1
ATOM 1323 N N . TYR A 1 167 ? 0.828 11.461 -14.141 1 98.44 167 TYR A N 1
ATOM 1324 C CA . TYR A 1 167 ? 2.211 11.484 -14.602 1 98.44 167 TYR A CA 1
ATOM 1325 C C . TYR A 1 167 ? 2.682 10.094 -14.992 1 98.44 167 TYR A C 1
ATOM 1327 O O . TYR A 1 167 ? 3.266 9.906 -16.062 1 98.44 167 TYR A O 1
ATOM 1335 N N . TRP A 1 168 ? 2.404 9.031 -14.148 1 98.44 168 TRP A N 1
ATOM 1336 C CA . TRP A 1 168 ? 2.816 7.652 -14.406 1 98.44 168 TRP A CA 1
ATOM 1337 C C . TRP A 1 168 ? 2.105 7.09 -15.633 1 98.44 168 TRP A C 1
ATOM 1339 O O . TRP A 1 168 ? 2.678 6.293 -16.375 1 98.44 168 TRP A O 1
ATOM 1349 N N . LYS A 1 169 ? 0.862 7.445 -15.82 1 97.88 169 LYS A N 1
ATOM 1350 C CA . LYS A 1 169 ? 0.128 7.031 -17.016 1 97.88 169 LYS A CA 1
ATOM 1351 C C . LYS A 1 169 ? 0.756 7.613 -18.281 1 97.88 169 LYS A C 1
ATOM 1353 O O . LYS A 1 169 ? 0.913 6.914 -19.281 1 97.88 169 LYS A O 1
ATOM 1358 N N . ASN A 1 170 ? 1.108 8.867 -18.25 1 97.88 170 ASN A N 1
ATOM 1359 C CA . ASN A 1 170 ? 1.746 9.531 -19.375 1 97.88 170 ASN A CA 1
ATOM 1360 C C . ASN A 1 170 ? 3.09 8.898 -19.719 1 97.88 170 ASN A C 1
ATOM 1362 O O . ASN A 1 170 ? 3.457 8.797 -20.891 1 97.88 170 ASN A O 1
ATOM 1366 N N . LYS A 1 171 ? 3.809 8.422 -18.688 1 97.44 171 LYS A N 1
ATOM 1367 C CA . LYS A 1 171 ? 5.09 7.742 -18.859 1 97.44 171 LYS A CA 1
ATOM 1368 C C . LYS A 1 171 ? 4.887 6.297 -19.297 1 97.44 171 LYS A C 1
ATOM 1370 O O . LYS A 1 171 ? 5.855 5.598 -19.609 1 97.44 171 LYS A O 1
ATOM 1375 N N . GLU A 1 172 ? 3.596 5.844 -19.203 1 97.12 172 GLU A N 1
ATOM 1376 C CA . GLU A 1 172 ? 3.223 4.469 -19.531 1 97.12 172 GLU A CA 1
ATOM 1377 C C . GLU A 1 172 ? 3.814 3.484 -18.531 1 97.12 172 GLU A C 1
ATOM 1379 O O . GLU A 1 172 ? 4.207 2.375 -18.891 1 97.12 172 GLU A O 1
ATOM 1384 N N . TRP A 1 173 ? 4.016 3.932 -17.344 1 97.69 173 TRP A N 1
ATOM 1385 C CA . TRP A 1 173 ? 4.477 3.055 -16.281 1 97.69 173 TRP A CA 1
ATOM 1386 C C . TRP A 1 173 ? 3.318 2.244 -15.703 1 97.69 173 TRP A C 1
ATOM 1388 O O . TRP A 1 173 ? 3.518 1.134 -15.203 1 97.69 173 TRP A O 1
ATOM 1398 N N . ILE A 1 174 ? 2.082 2.863 -15.711 1 96.75 174 ILE A N 1
ATOM 1399 C CA . ILE A 1 174 ? 0.874 2.164 -15.297 1 96.75 174 ILE A CA 1
ATOM 1400 C C . ILE A 1 174 ? -0.174 2.23 -16.406 1 96.75 174 ILE A C 1
ATOM 1402 O O . ILE A 1 174 ? -0.074 3.061 -17.312 1 96.75 174 ILE A O 1
ATOM 1406 N N . GLU A 1 175 ? -1.14 1.286 -16.328 1 89.31 175 GLU A N 1
ATOM 1407 C CA . GLU A 1 175 ? -2.215 1.254 -17.312 1 89.31 175 GLU A CA 1
ATOM 1408 C C . GLU A 1 175 ? -3.312 2.256 -16.969 1 89.31 175 GLU A C 1
ATOM 1410 O O . GLU A 1 175 ? -3.525 2.57 -15.797 1 89.31 175 GLU A O 1
ATOM 1415 N N . MET B 1 1 ? -23.141 7.824 -2.139 1 55.47 1 MET B N 1
ATOM 1416 C CA . MET B 1 1 ? -23.188 6.609 -2.945 1 55.47 1 MET B CA 1
ATOM 1417 C C . MET B 1 1 ? -21.969 5.73 -2.676 1 55.47 1 MET B C 1
ATOM 1419 O O . MET B 1 1 ? -20.906 6.234 -2.314 1 55.47 1 MET B O 1
ATOM 1423 N N . THR B 1 2 ? -22.266 4.359 -2.443 1 71.56 2 THR B N 1
ATOM 1424 C CA . THR B 1 2 ? -21.203 3.426 -2.07 1 71.56 2 THR B CA 1
ATOM 1425 C C . THR B 1 2 ? -20.156 3.318 -3.182 1 71.56 2 THR B C 1
ATOM 1427 O O . THR B 1 2 ? -20.5 3.156 -4.352 1 71.56 2 THR B O 1
ATOM 1430 N N . LYS B 1 3 ? -19 3.691 -2.904 1 86.81 3 LYS B N 1
ATOM 1431 C CA . LYS B 1 3 ? -17.922 3.627 -3.895 1 86.81 3 LYS B CA 1
ATOM 1432 C C . LYS B 1 3 ? -17.766 2.209 -4.43 1 86.81 3 LYS B C 1
ATOM 1434 O O . LYS B 1 3 ? -17.641 1.257 -3.654 1 86.81 3 LYS B O 1
ATOM 1439 N N . SER B 1 4 ? -18 2.016 -5.828 1 94.25 4 SER B N 1
ATOM 1440 C CA . SER B 1 4 ? -17.719 0.759 -6.52 1 94.25 4 SER B CA 1
ATOM 1441 C C . SER B 1 4 ? -16.688 0.948 -7.621 1 94.25 4 SER B C 1
ATOM 1443 O O . SER B 1 4 ? -16.391 2.078 -8.016 1 94.25 4 SER B O 1
ATOM 1445 N N . ILE B 1 5 ? -16.078 -0.219 -7.992 1 96.81 5 ILE B N 1
ATOM 1446 C CA . ILE B 1 5 ? -14.992 -0.097 -8.961 1 96.81 5 ILE B CA 1
ATOM 1447 C C . ILE B 1 5 ? -15.125 -1.184 -10.023 1 96.81 5 ILE B C 1
ATOM 1449 O O . ILE B 1 5 ? -15.805 -2.189 -9.812 1 96.81 5 ILE B O 1
ATOM 1453 N N . LYS B 1 6 ? -14.57 -0.891 -11.258 1 97.19 6 LYS B N 1
ATOM 1454 C CA . LYS B 1 6 ? -14.484 -1.914 -12.289 1 97.19 6 LYS B CA 1
ATOM 1455 C C . LYS B 1 6 ? -13.211 -2.736 -12.148 1 97.19 6 LYS B C 1
ATOM 1457 O O . LYS B 1 6 ? -12.117 -2.18 -12.023 1 97.19 6 LYS B O 1
ATOM 1462 N N . LEU B 1 7 ? -13.305 -4.105 -12.164 1 97.94 7 LEU B N 1
ATOM 1463 C CA . LEU B 1 7 ? -12.172 -4.988 -11.891 1 97.94 7 LEU B CA 1
ATOM 1464 C C . LEU B 1 7 ? -12.047 -6.055 -12.977 1 97.94 7 LEU B C 1
ATOM 1466 O O . LEU B 1 7 ? -11.391 -7.078 -12.773 1 97.94 7 LEU B O 1
ATOM 1470 N N . ASN B 1 8 ? -12.711 -5.922 -14.07 1 97.31 8 ASN B N 1
ATOM 1471 C CA . ASN B 1 8 ? -12.82 -6.988 -15.055 1 97.31 8 ASN B CA 1
ATOM 1472 C C . ASN B 1 8 ? -11.445 -7.48 -15.508 1 97.31 8 ASN B C 1
ATOM 1474 O O . ASN B 1 8 ? -11.18 -8.688 -15.508 1 97.31 8 ASN B O 1
ATOM 1478 N N . LYS B 1 9 ? -10.484 -6.629 -15.859 1 96.69 9 LYS B N 1
ATOM 1479 C CA . LYS B 1 9 ? -9.148 -7.027 -16.312 1 96.69 9 LYS B CA 1
ATOM 1480 C C . LYS B 1 9 ? -8.391 -7.746 -15.195 1 96.69 9 LYS B C 1
ATOM 1482 O O . LYS B 1 9 ? -7.812 -8.812 -15.422 1 96.69 9 LYS B O 1
ATOM 1487 N N . GLN B 1 10 ? -8.461 -7.211 -14 1 97.5 10 GLN B N 1
ATOM 1488 C CA . GLN B 1 10 ? -7.723 -7.762 -12.867 1 97.5 10 GLN B CA 1
ATOM 1489 C C . GLN B 1 10 ? -8.281 -9.117 -12.453 1 97.5 10 GLN B C 1
ATOM 1491 O O . GLN B 1 10 ? -7.527 -10.031 -12.109 1 97.5 10 GLN B O 1
ATOM 1496 N N . LEU B 1 11 ? -9.57 -9.242 -12.461 1 98.5 11 LEU B N 1
ATOM 1497 C CA . LEU B 1 11 ? -10.203 -10.5 -12.078 1 98.5 11 LEU B CA 1
ATOM 1498 C C . LEU B 1 11 ? -9.867 -11.602 -13.078 1 98.5 11 LEU B C 1
ATOM 1500 O O . LEU B 1 11 ? -9.57 -12.734 -12.688 1 98.5 11 LEU B O 1
ATOM 1504 N N . ARG B 1 12 ? -9.953 -11.273 -14.328 1 98.12 12 ARG B N 1
ATOM 1505 C CA . ARG B 1 12 ? -9.641 -12.258 -15.359 1 98.12 12 ARG B CA 1
ATOM 1506 C C . ARG B 1 12 ? -8.195 -12.734 -15.234 1 98.12 12 ARG B C 1
ATOM 1508 O O . ARG B 1 12 ? -7.918 -13.93 -15.336 1 98.12 12 ARG B O 1
ATOM 1515 N N . LYS B 1 13 ? -7.328 -11.789 -15.062 1 97.62 13 LYS B N 1
ATOM 1516 C CA . LYS B 1 13 ? -5.918 -12.133 -14.906 1 97.62 13 LYS B CA 1
ATOM 1517 C C . LYS B 1 13 ? -5.703 -13.031 -13.695 1 97.62 13 LYS B C 1
ATOM 1519 O O . LYS B 1 13 ? -4.977 -14.023 -13.766 1 97.62 13 LYS B O 1
ATOM 1524 N N . ALA B 1 14 ? -6.297 -12.68 -12.555 1 98.31 14 ALA B N 1
ATOM 1525 C CA . ALA B 1 14 ? -6.129 -13.438 -11.312 1 98.31 14 ALA B CA 1
ATOM 1526 C C . ALA B 1 14 ? -6.699 -14.852 -11.453 1 98.31 14 ALA B C 1
ATOM 1528 O O . ALA B 1 14 ? -6.086 -15.82 -11.008 1 98.31 14 ALA B O 1
ATOM 1529 N N . ALA B 1 15 ? -7.871 -14.938 -12.062 1 98.75 15 ALA B N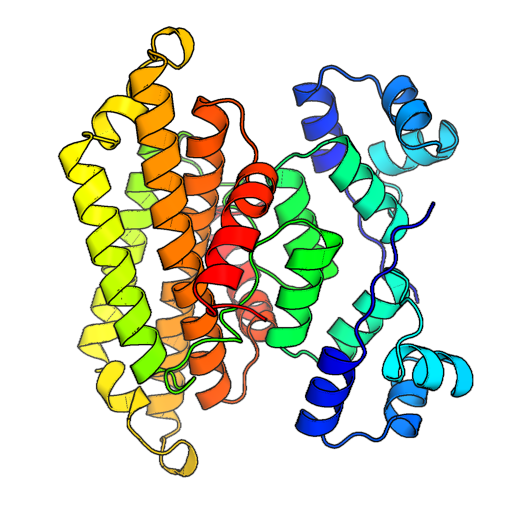 1
ATOM 1530 C CA . ALA B 1 15 ? -8.492 -16.234 -12.266 1 98.75 15 ALA B CA 1
ATOM 1531 C C . ALA B 1 15 ? -7.641 -17.125 -13.172 1 98.75 15 ALA B C 1
ATOM 1533 O O . ALA B 1 15 ? -7.473 -18.312 -12.914 1 98.75 15 ALA B O 1
ATOM 1534 N N . PHE B 1 16 ? -7.156 -16.484 -14.195 1 98.31 16 PHE B N 1
ATOM 1535 C CA . PHE B 1 16 ? -6.301 -17.203 -15.125 1 98.31 16 PHE B CA 1
ATOM 1536 C C . PHE B 1 16 ? -5.066 -17.75 -14.414 1 98.31 16 PHE B C 1
ATOM 1538 O O . PHE B 1 16 ? -4.703 -18.906 -14.594 1 98.31 16 PHE B O 1
ATOM 1545 N N . LYS B 1 17 ? -4.406 -16.953 -13.609 1 97.44 17 LYS B N 1
ATOM 1546 C CA . LYS B 1 17 ? -3.219 -17.359 -12.867 1 97.44 17 LYS B CA 1
ATOM 1547 C C . LYS B 1 17 ? -3.523 -18.547 -11.953 1 97.44 17 LYS B C 1
ATOM 1549 O O . LYS B 1 17 ? -2.666 -19.406 -11.727 1 97.44 17 LYS B O 1
ATOM 1554 N N . LYS B 1 18 ? -4.77 -18.641 -11.461 1 97.75 18 LYS B N 1
ATOM 1555 C CA . LYS B 1 18 ? -5.156 -19.672 -10.5 1 97.75 18 LYS B CA 1
ATOM 1556 C C . LYS B 1 18 ? -5.773 -20.875 -11.211 1 97.75 18 LYS B C 1
ATOM 1558 O O . LYS B 1 18 ? -6.059 -21.891 -10.578 1 97.75 18 LYS B O 1
ATOM 1563 N N . GLY B 1 19 ? -5.992 -20.703 -12.484 1 98.06 19 GLY B N 1
ATOM 1564 C CA . GLY B 1 19 ? -6.633 -21.766 -13.25 1 98.06 19 GLY B CA 1
ATOM 1565 C C . GLY B 1 19 ? -8.094 -21.969 -12.891 1 98.06 19 GLY B C 1
ATOM 1566 O O . GLY B 1 19 ? -8.578 -23.094 -12.883 1 98.06 19 GLY B O 1
ATOM 1567 N N . LEU B 1 20 ? -8.766 -20.953 -12.539 1 98.56 20 LEU B N 1
ATOM 1568 C CA . LEU B 1 20 ? -10.156 -21.062 -12.117 1 98.56 20 LEU B CA 1
ATOM 1569 C C . LEU B 1 20 ? -11.094 -20.484 -13.18 1 98.56 20 LEU B C 1
ATOM 1571 O O . LEU B 1 20 ? -10.797 -19.453 -13.781 1 98.56 20 LEU B O 1
ATOM 1575 N N . SER B 1 21 ? -12.141 -21.172 -13.43 1 98.19 21 SER B N 1
ATOM 1576 C CA . SER B 1 21 ? -13.211 -20.609 -14.234 1 98.19 21 SER B CA 1
ATOM 1577 C C . SER B 1 21 ? -14.039 -19.609 -13.43 1 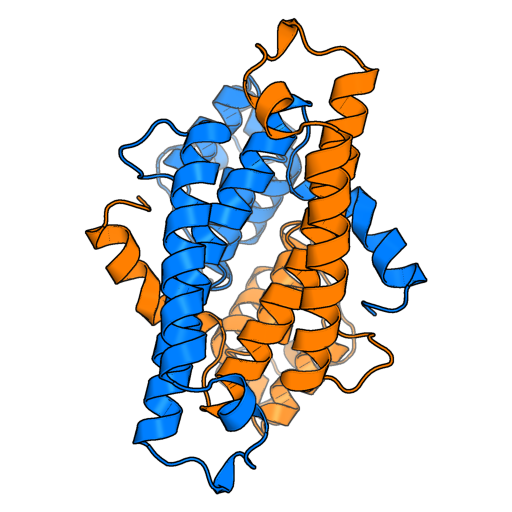98.19 21 SER B C 1
ATOM 1579 O O . SER B 1 21 ? -13.977 -19.594 -12.203 1 98.19 21 SER B O 1
ATOM 1581 N N . GLN B 1 22 ? -14.758 -18.797 -14.188 1 98.06 22 GLN B N 1
ATOM 1582 C CA . GLN B 1 22 ? -15.641 -17.859 -13.508 1 98.06 22 GLN B CA 1
ATOM 1583 C C . GLN B 1 22 ? -16.641 -18.578 -12.602 1 98.06 22 GLN B C 1
ATOM 1585 O O . GLN B 1 22 ? -16.953 -18.109 -11.508 1 98.06 22 GLN B O 1
ATOM 1590 N N . LYS B 1 23 ? -17.172 -19.703 -13.078 1 98.06 23 LYS B N 1
ATOM 1591 C CA . LYS B 1 23 ? -18.125 -20.5 -12.305 1 98.06 23 LYS B CA 1
ATOM 1592 C C . LYS B 1 23 ? -17.5 -20.984 -11.008 1 98.06 23 LYS B C 1
ATOM 1594 O O . LYS B 1 23 ? -18.125 -20.953 -9.945 1 98.06 23 LYS B O 1
ATOM 1599 N N . GLN B 1 24 ? -16.328 -21.484 -11.07 1 98.69 24 GLN B N 1
ATOM 1600 C CA . GLN B 1 24 ? -15.609 -21.938 -9.883 1 98.69 24 GLN B CA 1
ATOM 1601 C C . GLN B 1 24 ? -15.367 -20.781 -8.914 1 98.69 24 GLN B C 1
ATOM 1603 O O . GLN B 1 24 ? -15.508 -20.938 -7.703 1 98.69 24 GLN B O 1
ATOM 1608 N N . VAL B 1 25 ? -14.93 -19.625 -9.406 1 98.62 25 VAL B N 1
ATOM 1609 C CA . VAL B 1 25 ? -14.711 -18.453 -8.578 1 98.62 25 VAL B CA 1
ATOM 1610 C C . VAL B 1 25 ? -15.992 -18.109 -7.82 1 98.62 25 VAL B C 1
ATOM 1612 O O . VAL B 1 25 ? -15.969 -17.891 -6.605 1 98.62 25 VAL B O 1
ATOM 1615 N N . ALA B 1 26 ? -17.109 -18.062 -8.57 1 98.38 26 ALA B N 1
ATOM 1616 C CA . ALA B 1 26 ? -18.391 -17.75 -7.965 1 98.38 26 ALA B CA 1
ATOM 1617 C C . ALA B 1 26 ? -18.688 -18.672 -6.789 1 98.38 26 ALA B C 1
ATOM 1619 O O . ALA B 1 26 ? -19.141 -18.219 -5.73 1 98.38 26 ALA B O 1
ATOM 1620 N N . GLN B 1 27 ? -18.469 -19.938 -6.98 1 98.38 27 GLN B N 1
ATOM 1621 C CA . GLN B 1 27 ? -18.719 -20.938 -5.949 1 98.38 27 GLN B CA 1
ATOM 1622 C C . GLN B 1 27 ? -17.812 -20.719 -4.742 1 98.38 27 GLN B C 1
ATOM 1624 O O . GLN B 1 27 ? -18.266 -20.812 -3.598 1 98.38 27 GLN B O 1
ATOM 1629 N N . LEU B 1 28 ? -16.578 -20.391 -5.023 1 97.88 28 LEU B N 1
ATOM 1630 C CA . LEU B 1 28 ? -15.586 -20.281 -3.953 1 97.88 28 LEU B CA 1
ATOM 1631 C C . LEU B 1 28 ? -15.828 -19.047 -3.107 1 97.88 28 LEU B C 1
ATOM 1633 O O . LEU B 1 28 ? -15.562 -19.047 -1.902 1 97.88 28 LEU B O 1
ATOM 1637 N N . VAL B 1 29 ? -16.297 -17.953 -3.711 1 97.38 29 VAL B N 1
ATOM 1638 C CA . VAL B 1 29 ? -16.547 -16.719 -2.967 1 97.38 29 VAL B CA 1
ATOM 1639 C C . VAL B 1 29 ? -18 -16.672 -2.492 1 97.38 29 VAL B C 1
ATOM 1641 O O . VAL B 1 29 ? -18.406 -15.734 -1.814 1 97.38 29 VAL B O 1
ATOM 1644 N N . TYR B 1 30 ? -18.781 -17.672 -2.895 1 97 30 TYR B N 1
ATOM 1645 C CA . TYR B 1 30 ? -20.172 -17.828 -2.49 1 97 30 TYR B CA 1
ATOM 1646 C C . TYR B 1 30 ? -21.031 -16.703 -3.041 1 97 30 TYR B C 1
ATOM 1648 O O . TYR B 1 30 ? -21.812 -16.094 -2.305 1 97 30 TYR B O 1
ATOM 1656 N N . PHE B 1 31 ? -20.797 -16.344 -4.301 1 97.12 31 PHE B N 1
ATOM 1657 C CA . PHE B 1 31 ? -21.641 -15.414 -5.039 1 97.12 31 PHE B CA 1
ATOM 1658 C C . PHE B 1 31 ? -22.516 -16.156 -6.043 1 97.12 31 PHE B C 1
ATOM 1660 O O . PHE B 1 31 ? -22.203 -17.281 -6.438 1 97.12 31 PHE B O 1
ATOM 1667 N N . ALA B 1 32 ? -23.672 -15.539 -6.445 1 97.25 32 ALA B N 1
ATOM 1668 C CA . ALA B 1 32 ? -24.391 -16.016 -7.621 1 97.25 32 ALA B CA 1
ATOM 1669 C C . ALA B 1 32 ? -23.531 -15.922 -8.875 1 97.25 32 ALA B C 1
ATOM 1671 O O . ALA B 1 32 ? -22.781 -14.961 -9.047 1 97.25 32 ALA B O 1
ATOM 1672 N N . HIS B 1 33 ? -23.688 -16.906 -9.719 1 97.38 33 HIS B N 1
ATOM 1673 C CA . HIS B 1 33 ? -22.938 -16.922 -10.961 1 97.38 33 HIS B CA 1
ATOM 1674 C C . HIS B 1 33 ? -23.172 -15.656 -11.773 1 97.38 33 HIS B C 1
ATOM 1676 O O . HIS B 1 33 ? -22.234 -15.141 -12.398 1 97.38 33 HIS B O 1
ATOM 1682 N N . THR B 1 34 ? -24.328 -15.203 -11.758 1 97.5 34 THR B N 1
ATOM 1683 C CA . THR B 1 34 ? -24.672 -14.008 -12.523 1 97.5 34 THR B CA 1
ATOM 1684 C C . THR B 1 34 ? -23.938 -12.789 -11.984 1 97.5 34 THR B C 1
ATOM 1686 O O . THR B 1 34 ? -23.516 -11.922 -12.75 1 97.5 34 THR B O 1
ATOM 1689 N N . THR B 1 35 ? -23.797 -12.695 -10.656 1 97.69 35 THR B N 1
ATOM 1690 C CA . THR B 1 35 ? -23.062 -11.609 -10.016 1 97.69 35 THR B CA 1
ATOM 1691 C C . THR B 1 35 ? -21.594 -11.633 -10.414 1 97.69 35 THR B C 1
ATOM 1693 O O . THR B 1 35 ? -21.031 -10.625 -10.852 1 97.69 35 THR B O 1
ATOM 1696 N N . THR B 1 36 ? -20.953 -12.758 -10.281 1 98.25 36 THR B N 1
ATOM 1697 C CA . THR B 1 36 ? -19.547 -12.922 -10.633 1 98.25 36 THR B CA 1
ATOM 1698 C C . THR B 1 36 ? -19.328 -12.664 -12.117 1 98.25 36 THR B C 1
ATOM 1700 O O . THR B 1 36 ? -18.375 -11.992 -12.5 1 98.25 36 THR B O 1
ATOM 1703 N N . ASN B 1 37 ? -20.234 -13.242 -12.922 1 98 37 ASN B N 1
ATOM 1704 C CA . ASN B 1 37 ? -20.172 -12.984 -14.359 1 98 37 ASN B CA 1
ATOM 1705 C C . ASN B 1 37 ? -20.219 -11.492 -14.664 1 98 37 ASN B C 1
ATOM 1707 O O . ASN B 1 37 ? -19.469 -11.008 -15.516 1 98 37 ASN B O 1
ATOM 1711 N N . GLY B 1 38 ? -21.094 -10.773 -14.031 1 98.25 38 GLY B N 1
ATOM 1712 C CA . GLY B 1 38 ? -21.172 -9.328 -14.195 1 98.25 38 GLY B CA 1
ATOM 1713 C C . GLY B 1 38 ? -19.875 -8.625 -13.812 1 98.25 38 GLY B C 1
ATOM 1714 O O . GLY B 1 38 ? -19.406 -7.754 -14.547 1 98.25 38 GLY B O 1
ATOM 1715 N N . HIS B 1 39 ? -19.312 -8.953 -12.656 1 98.44 39 HIS B N 1
ATOM 1716 C CA . HIS B 1 39 ? -18.062 -8.359 -12.188 1 98.44 39 HIS B CA 1
ATOM 1717 C C . HIS B 1 39 ? -16.938 -8.609 -13.18 1 98.44 39 HIS B C 1
ATOM 1719 O O . HIS B 1 39 ? -16.141 -7.699 -13.461 1 98.44 39 HIS B O 1
ATOM 1725 N N . PHE B 1 40 ? -16.875 -9.805 -13.805 1 98.5 40 PHE B N 1
ATOM 1726 C CA . PHE B 1 40 ? -15.836 -10.188 -14.75 1 98.5 40 PHE B CA 1
ATOM 1727 C C . PHE B 1 40 ? -16.031 -9.477 -16.078 1 98.5 40 PHE B C 1
ATOM 1729 O O . PHE B 1 40 ? -15.109 -9.414 -16.906 1 98.5 40 PHE B O 1
ATOM 1736 N N . ASN B 1 41 ? -17.219 -8.992 -16.281 1 97.69 41 ASN B N 1
ATOM 1737 C CA . ASN B 1 41 ? -17.516 -8.383 -17.562 1 97.69 41 ASN B CA 1
ATOM 1738 C C . ASN B 1 41 ? -17.734 -6.875 -17.438 1 97.69 41 ASN B C 1
ATOM 1740 O O . ASN B 1 41 ? -18.344 -6.25 -18.297 1 97.69 41 ASN B O 1
ATOM 1744 N N . GLY B 1 42 ? -17.406 -6.32 -16.344 1 97.06 42 GLY B N 1
ATOM 1745 C CA . GLY B 1 42 ? -17.312 -4.871 -16.297 1 97.06 42 GLY B CA 1
ATOM 1746 C C . GLY B 1 42 ? -18.328 -4.227 -15.383 1 97.06 42 GLY B C 1
ATOM 1747 O O . GLY B 1 42 ? -18.328 -3.006 -15.203 1 97.06 42 GLY B O 1
ATOM 1748 N N . TYR B 1 43 ? -19.266 -4.992 -14.828 1 97.38 43 TYR B N 1
ATOM 1749 C CA . TYR B 1 43 ? -20.156 -4.402 -13.836 1 97.38 43 TYR B CA 1
ATOM 1750 C C . TYR B 1 43 ? -19.359 -3.877 -12.641 1 97.38 43 TYR B C 1
ATOM 1752 O O . TYR B 1 43 ? -18.344 -4.453 -12.258 1 97.38 43 TYR B O 1
ATOM 1760 N N . PRO B 1 44 ? -19.875 -2.762 -12.094 1 97.62 44 PRO B N 1
ATOM 1761 C CA . PRO B 1 44 ? -19.219 -2.236 -10.898 1 97.62 44 PRO B CA 1
ATOM 1762 C C . PRO B 1 44 ? -19.172 -3.254 -9.758 1 97.62 44 PRO B C 1
ATOM 1764 O O . PRO B 1 44 ? -20.125 -3.988 -9.539 1 97.62 44 PRO B O 1
ATOM 1767 N N . VAL B 1 45 ? -18.062 -3.344 -9.109 1 97.94 45 VAL B N 1
ATOM 1768 C CA . VAL B 1 45 ? -17.828 -4.277 -8.016 1 97.94 45 VAL B CA 1
ATOM 1769 C C . VAL B 1 45 ? -17.859 -3.527 -6.688 1 97.94 45 VAL B C 1
ATOM 1771 O O . VAL B 1 45 ? -17.031 -2.633 -6.457 1 97.94 45 VAL B O 1
ATOM 1774 N N . PRO B 1 46 ? -18.766 -3.883 -5.801 1 96.38 46 PRO B N 1
ATOM 1775 C CA . PRO B 1 46 ? -18.75 -3.256 -4.477 1 96.38 46 PRO B CA 1
ATOM 1776 C C . PRO B 1 46 ? -17.531 -3.654 -3.65 1 96.38 46 PRO B C 1
ATOM 1778 O O . PRO B 1 46 ? -16.953 -4.715 -3.879 1 96.38 46 PRO B O 1
ATOM 1781 N N . PRO B 1 47 ? -17.188 -2.822 -2.654 1 96.94 47 PRO B N 1
ATOM 1782 C CA . PRO B 1 47 ? -15.992 -3.072 -1.857 1 96.94 47 PRO B CA 1
ATOM 1783 C C . PRO B 1 47 ? -16 -4.445 -1.188 1 96.94 47 PRO B C 1
ATOM 1785 O O . PRO B 1 47 ? -14.977 -5.129 -1.159 1 96.94 47 PRO B O 1
ATOM 1788 N N . GLU B 1 48 ? -17.109 -4.828 -0.696 1 96.19 48 GLU B N 1
ATOM 1789 C CA . GLU B 1 48 ? -17.203 -6.117 -0.021 1 96.19 48 GLU B CA 1
ATOM 1790 C C . GLU B 1 48 ? -16.844 -7.262 -0.966 1 96.19 48 GLU B C 1
ATOM 1792 O O . GLU B 1 48 ? -16.125 -8.18 -0.59 1 96.19 48 GLU B O 1
ATOM 1797 N N . SER B 1 49 ? -17.359 -7.199 -2.139 1 97.19 49 SER B N 1
ATOM 1798 C CA . SER B 1 49 ? -17.062 -8.227 -3.135 1 97.19 49 SER B CA 1
ATOM 1799 C C . SER B 1 49 ? -15.602 -8.18 -3.551 1 97.19 49 SER B C 1
ATOM 1801 O O . SER B 1 49 ? -14.977 -9.227 -3.74 1 97.19 49 SER B O 1
ATOM 1803 N N . ALA B 1 50 ? -15.078 -6.992 -3.736 1 98.19 50 ALA B N 1
ATOM 1804 C CA . ALA B 1 50 ? -13.68 -6.836 -4.121 1 98.19 50 ALA B CA 1
ATOM 1805 C C . ALA B 1 50 ? -12.758 -7.488 -3.102 1 98.19 50 ALA B C 1
ATOM 1807 O O . ALA B 1 50 ? -11.781 -8.156 -3.473 1 98.19 50 ALA B O 1
ATOM 1808 N N . ILE B 1 51 ? -13.07 -7.32 -1.86 1 97.94 51 ILE B N 1
ATOM 1809 C CA . ILE B 1 51 ? -12.258 -7.875 -0.783 1 97.94 51 ILE B CA 1
ATOM 1810 C C . ILE B 1 51 ? -12.359 -9.398 -0.793 1 97.94 51 ILE B C 1
ATOM 1812 O O . ILE B 1 51 ? -11.367 -10.094 -0.562 1 97.94 51 ILE B O 1
ATOM 1816 N N . ALA B 1 52 ? -13.539 -9.883 -1.04 1 97.94 52 ALA B N 1
ATOM 1817 C CA . ALA B 1 52 ? -13.711 -11.328 -1.142 1 97.94 52 ALA B CA 1
ATOM 1818 C C . ALA B 1 52 ? -12.844 -11.914 -2.254 1 97.94 52 ALA B C 1
ATOM 1820 O O . ALA B 1 52 ? -12.203 -12.953 -2.072 1 97.94 52 ALA B O 1
ATOM 1821 N N . TYR B 1 53 ? -12.828 -11.234 -3.381 1 98.5 53 TYR B N 1
ATOM 1822 C CA . TYR B 1 53 ? -11.984 -11.664 -4.484 1 98.5 53 TYR B CA 1
ATOM 1823 C C . TYR B 1 53 ? -10.508 -11.625 -4.09 1 98.5 53 TYR B C 1
ATOM 1825 O O . TYR B 1 53 ? -9.742 -12.531 -4.426 1 98.5 53 TYR B O 1
ATOM 1833 N N . ASN B 1 54 ? -10.148 -10.57 -3.473 1 98.62 54 ASN B N 1
ATOM 1834 C CA . ASN B 1 54 ? -8.773 -10.414 -3.018 1 98.62 54 ASN B CA 1
ATOM 1835 C C 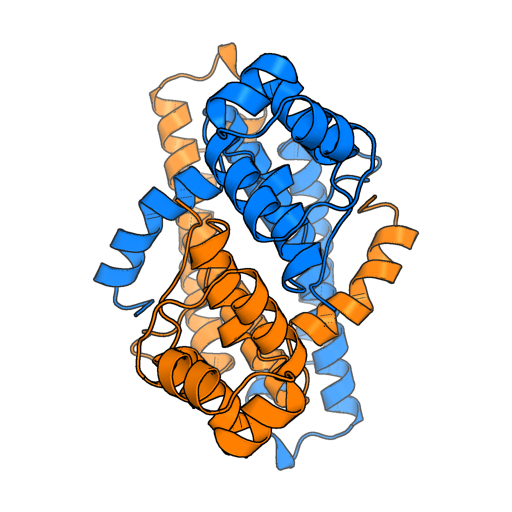. ASN B 1 54 ? -8.328 -11.594 -2.154 1 98.62 54 ASN B C 1
ATOM 1837 O O . ASN B 1 54 ? -7.23 -12.125 -2.332 1 98.62 54 ASN B O 1
ATOM 1841 N N . GLU B 1 55 ? -9.148 -11.969 -1.217 1 98.25 55 GLU B N 1
ATOM 1842 C CA . GLU B 1 55 ? -8.836 -13.062 -0.304 1 98.25 55 GLU B CA 1
ATOM 1843 C C . GLU B 1 55 ? -8.734 -14.391 -1.05 1 98.25 55 GLU B C 1
ATOM 1845 O O . GLU B 1 55 ? -7.832 -15.188 -0.79 1 98.25 55 GLU B O 1
ATOM 1850 N N . LEU B 1 56 ? -9.664 -14.609 -1.933 1 98.38 56 LEU B N 1
ATOM 1851 C CA . LEU B 1 56 ? -9.664 -15.859 -2.686 1 98.38 56 LEU B CA 1
ATOM 1852 C C . LEU B 1 56 ? -8.391 -15.984 -3.523 1 98.38 56 LEU B C 1
ATOM 1854 O O . LEU B 1 56 ? -7.727 -17.016 -3.494 1 98.38 56 LEU B O 1
ATOM 1858 N N . PHE B 1 57 ? -8.055 -14.898 -4.266 1 98.69 57 PHE B N 1
ATOM 1859 C CA . PHE B 1 57 ? -7.035 -15.008 -5.301 1 98.69 57 PHE B CA 1
ATOM 1860 C C . PHE B 1 57 ? -5.641 -14.891 -4.699 1 98.69 57 PHE B C 1
ATOM 1862 O O . PHE B 1 57 ? -4.68 -15.445 -5.227 1 98.69 57 PHE B O 1
ATOM 1869 N N . ASN B 1 58 ? -5.531 -14.094 -3.611 1 98.62 58 ASN B N 1
ATOM 1870 C CA . ASN B 1 58 ? -4.207 -13.852 -3.049 1 98.62 58 ASN B CA 1
ATOM 1871 C C . ASN B 1 58 ? -3.197 -13.477 -4.133 1 98.62 58 ASN B C 1
ATOM 1873 O O . ASN B 1 58 ? -2.133 -14.094 -4.23 1 98.62 58 ASN B O 1
ATOM 1877 N N . ASP B 1 59 ? -3.619 -12.539 -4.949 1 98.69 59 ASP B N 1
ATOM 1878 C CA . ASP B 1 59 ? -2.84 -12.047 -6.078 1 98.69 59 ASP B CA 1
ATOM 1879 C C . ASP B 1 59 ? -2.352 -10.617 -5.828 1 98.69 59 ASP B C 1
ATOM 1881 O O . ASP B 1 59 ? -3.156 -9.711 -5.598 1 98.69 59 ASP B O 1
ATOM 1885 N N . SER B 1 60 ? -1.034 -10.422 -5.914 1 98.69 60 SER B N 1
ATOM 1886 C CA . SER B 1 60 ? -0.439 -9.141 -5.559 1 98.69 60 SER B CA 1
ATOM 1887 C C . SER B 1 60 ? -0.959 -8.023 -6.457 1 98.69 60 SER B C 1
ATOM 1889 O O . SER B 1 60 ? -1.274 -6.93 -5.98 1 98.69 60 SER B O 1
ATOM 1891 N N . GLU B 1 61 ? -1.028 -8.266 -7.742 1 98.06 61 GLU B N 1
ATOM 1892 C CA . GLU B 1 61 ? -1.495 -7.242 -8.672 1 98.06 61 GLU B CA 1
ATOM 1893 C C . GLU B 1 61 ? -2.916 -6.797 -8.336 1 98.06 61 GLU B C 1
ATOM 1895 O O . GLU B 1 61 ? -3.229 -5.605 -8.383 1 98.06 61 GLU B O 1
ATOM 1900 N N . LEU B 1 62 ? -3.771 -7.762 -8.023 1 98.62 62 LEU B N 1
ATOM 1901 C CA . LEU B 1 62 ? -5.137 -7.434 -7.629 1 98.62 62 LEU B CA 1
ATOM 1902 C C . LEU B 1 62 ? -5.152 -6.625 -6.336 1 98.62 62 LEU B C 1
ATOM 1904 O O . LEU B 1 62 ? -5.848 -5.609 -6.242 1 98.62 62 LEU B O 1
ATOM 1908 N N . ALA B 1 63 ? -4.387 -7.031 -5.328 1 98.81 63 ALA B N 1
ATOM 1909 C CA . ALA B 1 63 ? -4.348 -6.344 -4.039 1 98.81 63 ALA B CA 1
ATOM 1910 C C . ALA B 1 63 ? -3.928 -4.887 -4.207 1 98.81 63 ALA B C 1
ATOM 1912 O O . ALA B 1 63 ? -4.555 -3.984 -3.645 1 98.81 63 ALA B O 1
ATOM 1913 N N . PHE B 1 64 ? -2.92 -4.664 -4.988 1 98.81 64 PHE B N 1
ATOM 1914 C CA . PHE B 1 64 ? -2.41 -3.309 -5.164 1 98.81 64 PHE B CA 1
ATOM 1915 C C . PHE B 1 64 ? -3.357 -2.479 -6.023 1 98.81 64 PHE B C 1
ATOM 1917 O O . PHE B 1 64 ? -3.492 -1.271 -5.816 1 98.81 64 PHE B O 1
ATOM 1924 N N . ALA B 1 65 ? -3.979 -3.09 -6.996 1 98.38 65 ALA B N 1
ATOM 1925 C CA . ALA B 1 65 ? -5 -2.379 -7.766 1 98.38 65 ALA B CA 1
ATOM 1926 C C . ALA B 1 65 ? -6.137 -1.913 -6.863 1 98.38 65 ALA B C 1
ATOM 1928 O O . ALA B 1 65 ? -6.605 -0.777 -6.98 1 98.38 65 ALA B O 1
ATOM 1929 N N . LEU B 1 66 ? -6.582 -2.807 -6.016 1 98.62 66 LEU B N 1
ATOM 1930 C CA . LEU B 1 66 ? -7.637 -2.459 -5.066 1 98.62 66 LEU B CA 1
ATOM 1931 C C . LEU B 1 66 ? -7.18 -1.344 -4.133 1 98.62 66 LEU B C 1
ATOM 1933 O O . LEU B 1 66 ? -7.934 -0.406 -3.863 1 98.62 66 LEU B O 1
ATOM 1937 N N . GLY B 1 67 ? -5.961 -1.441 -3.574 1 98.75 67 GLY B N 1
ATOM 1938 C CA . GLY B 1 67 ? -5.426 -0.382 -2.734 1 98.75 67 GLY B CA 1
ATOM 1939 C C . GLY B 1 67 ? -5.418 0.974 -3.416 1 98.75 67 GLY B C 1
ATOM 1940 O O . GLY B 1 67 ? -5.742 1.987 -2.795 1 98.75 67 GLY B O 1
ATOM 1941 N N . GLN B 1 68 ? -5.031 0.938 -4.648 1 98.25 68 GLN B N 1
ATOM 1942 C CA . GLN B 1 68 ? -4.98 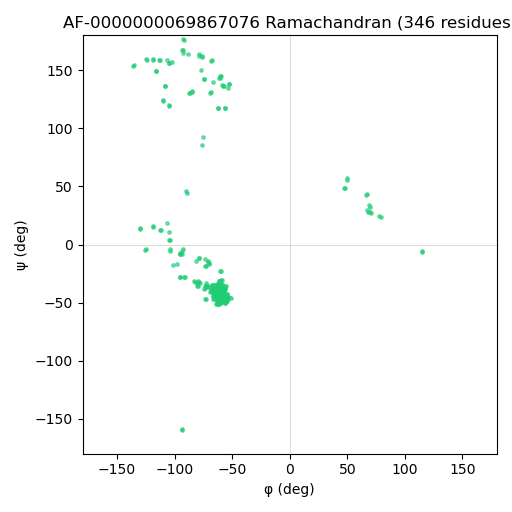2.18 -5.414 1 98.25 68 GLN B CA 1
ATOM 1943 C C . GLN B 1 68 ? -6.379 2.754 -5.629 1 98.25 68 GLN B C 1
ATOM 1945 O O . GLN B 1 68 ? -6.617 3.934 -5.367 1 98.25 68 GLN B O 1
ATOM 1950 N N . GLU B 1 69 ? -7.297 1.988 -6.023 1 97.31 69 GLU B N 1
ATOM 1951 C CA . GLU B 1 69 ? -8.609 2.455 -6.457 1 97.31 69 GLU B CA 1
ATOM 1952 C C . GLU B 1 69 ? -9.508 2.77 -5.262 1 97.31 69 GLU B C 1
ATOM 1954 O O . GLU B 1 69 ? -10.297 3.713 -5.301 1 97.31 69 GLU B O 1
ATOM 1959 N N . LEU B 1 70 ? -9.375 1.99 -4.227 1 98.19 70 LEU B N 1
ATOM 1960 C CA . LEU B 1 70 ? -10.312 2.117 -3.115 1 98.19 70 LEU B CA 1
ATOM 1961 C C . LEU B 1 70 ? -9.75 3.021 -2.025 1 98.19 70 LEU B C 1
ATOM 1963 O O . LEU B 1 70 ? -10.508 3.691 -1.316 1 98.19 70 LEU B O 1
ATOM 1967 N N . LEU B 1 71 ? -8.391 3.08 -1.916 1 98.62 71 LEU B N 1
ATOM 1968 C CA . LEU B 1 71 ? -7.82 3.689 -0.722 1 98.62 71 LEU B CA 1
ATOM 1969 C C . LEU B 1 71 ? -6.848 4.809 -1.093 1 98.62 71 LEU B C 1
ATOM 1971 O O . LEU B 1 71 ? -6.332 5.504 -0.216 1 98.62 71 LEU B O 1
ATOM 1975 N N . GLY B 1 72 ? -6.59 5.008 -2.367 1 98.5 72 GLY B N 1
ATOM 1976 C CA . GLY B 1 72 ? -5.648 6.031 -2.791 1 98.5 72 GLY B CA 1
ATOM 1977 C C . GLY B 1 72 ? -4.211 5.691 -2.457 1 98.5 72 GLY B C 1
ATOM 1978 O O . GLY B 1 72 ? -3.398 6.586 -2.205 1 98.5 72 GLY B O 1
ATOM 1979 N N . LEU B 1 73 ? -3.893 4.406 -2.371 1 98.81 73 LEU B N 1
ATOM 1980 C CA . LEU B 1 73 ? -2.525 3.955 -2.133 1 98.81 73 LEU B CA 1
ATOM 1981 C C . LEU B 1 73 ? -1.799 3.703 -3.451 1 98.81 73 LEU B C 1
ATOM 1983 O O . LEU B 1 73 ? -2.352 3.947 -4.527 1 98.81 73 LEU B O 1
ATOM 1987 N N . ILE B 1 74 ? -0.568 3.377 -3.328 1 98.81 74 ILE B N 1
ATOM 1988 C CA . ILE B 1 74 ? 0.243 3.201 -4.527 1 98.81 74 ILE B CA 1
ATOM 1989 C C . ILE B 1 74 ? -0.124 1.886 -5.211 1 98.81 74 ILE B C 1
ATOM 1991 O O . ILE B 1 74 ? -0.457 0.904 -4.543 1 98.81 74 ILE B O 1
ATOM 1995 N N . GLY B 1 75 ? -0.147 1.831 -6.547 1 98.19 75 GLY B N 1
ATOM 1996 C CA . GLY B 1 75 ? -0.287 0.608 -7.32 1 98.19 75 GLY B CA 1
ATOM 1997 C C . GLY B 1 75 ? 1.044 0.006 -7.73 1 98.19 75 GLY B C 1
ATOM 1998 O O . GLY B 1 75 ? 2.057 0.207 -7.055 1 98.19 75 GLY B O 1
ATOM 1999 N N . LEU B 1 76 ? 0.966 -0.838 -8.773 1 98.44 76 LEU B N 1
ATOM 2000 C CA . LEU B 1 76 ? 2.176 -1.443 -9.32 1 98.44 76 LEU B CA 1
ATOM 2001 C C . LEU B 1 76 ? 2.459 -0.919 -10.727 1 98.44 76 LEU B C 1
ATOM 2003 O O . LEU B 1 76 ? 1.562 -0.396 -11.391 1 98.44 76 LEU B O 1
ATOM 2007 N N . ALA B 1 77 ? 3.699 -1.043 -11.125 1 98.06 77 ALA B N 1
ATOM 2008 C CA . ALA B 1 77 ? 4.098 -0.689 -12.484 1 98.06 77 ALA B CA 1
ATOM 2009 C C . ALA B 1 77 ? 3.639 -1.746 -13.484 1 98.06 77 ALA B C 1
ATOM 2011 O O . ALA B 1 77 ? 4.402 -2.646 -13.844 1 98.06 77 ALA B O 1
ATOM 2012 N N . THR B 1 78 ? 2.514 -1.565 -14.047 1 95.12 78 THR B N 1
ATOM 2013 C CA . THR B 1 78 ? 1.909 -2.572 -14.914 1 95.12 78 THR B CA 1
ATOM 2014 C C . THR B 1 78 ? 2.1 -2.205 -16.391 1 95.12 78 THR B C 1
ATOM 2016 O O . THR B 1 78 ? 1.896 -3.039 -17.266 1 95.12 78 THR B O 1
ATOM 2019 N N . GLY B 1 79 ? 2.42 -0.962 -16.766 1 93.44 79 GLY B N 1
ATOM 2020 C CA . GLY B 1 79 ? 2.488 -0.495 -18.141 1 93.44 79 GLY B CA 1
ATOM 2021 C C . GLY B 1 79 ? 3.91 -0.323 -18.641 1 93.44 79 GLY B C 1
ATOM 2022 O O . GLY B 1 79 ? 4.129 0.151 -19.766 1 93.44 79 GLY B O 1
ATOM 2023 N N . VAL B 1 80 ? 4.91 -0.729 -18.031 1 91.12 80 VAL B N 1
ATOM 2024 C CA . VAL B 1 80 ? 6.297 -0.418 -18.359 1 91.12 80 VAL B CA 1
ATOM 2025 C C . VAL B 1 80 ? 6.664 -1.05 -19.703 1 91.12 80 VAL B C 1
ATOM 2027 O O . VAL B 1 80 ? 6.25 -2.174 -20 1 91.12 80 VAL B O 1
ATOM 2030 N N . LYS B 1 81 ? 7.422 -0.331 -20.516 1 91.62 81 LYS B N 1
ATOM 2031 C CA . LYS B 1 81 ? 7.852 -0.784 -21.828 1 91.62 81 LYS B CA 1
ATOM 2032 C C . LYS B 1 81 ? 8.938 -1.852 -21.719 1 91.62 81 LYS B C 1
ATOM 2034 O O . LYS B 1 81 ? 9.195 -2.586 -22.672 1 91.62 81 LYS B O 1
ATOM 2039 N N . VAL B 1 82 ? 9.484 -2.016 -20.578 1 89.81 82 VAL B N 1
ATOM 2040 C CA . VAL B 1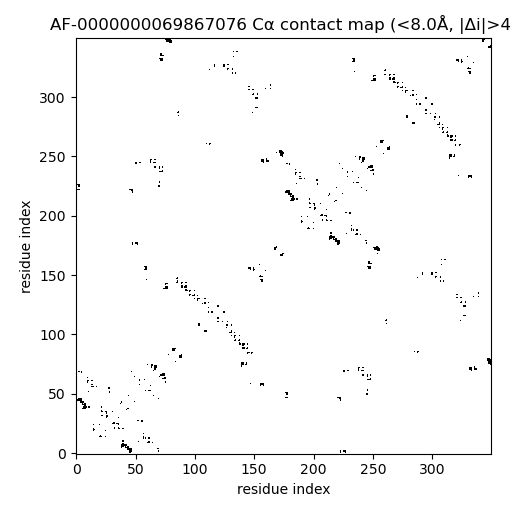 82 ? 10.508 -3.031 -20.359 1 89.81 82 VAL B CA 1
ATOM 2041 C C . VAL B 1 82 ? 9.852 -4.32 -19.859 1 89.81 82 VAL B C 1
ATOM 2043 O O . VAL B 1 82 ? 8.695 -4.316 -19.453 1 89.81 82 VAL B O 1
ATOM 2046 N N . LYS B 1 83 ? 10.68 -5.34 -19.953 1 90.44 83 LYS B N 1
ATOM 2047 C CA . LYS B 1 83 ? 10.211 -6.617 -19.422 1 90.44 83 LYS B CA 1
ATOM 2048 C C . LYS B 1 83 ? 9.828 -6.484 -17.953 1 90.44 83 LYS B C 1
ATOM 2050 O O . LYS B 1 83 ? 10.531 -5.84 -17.172 1 90.44 83 LYS B O 1
ATOM 2055 N N . LYS B 1 84 ? 8.734 -7.055 -17.609 1 90.69 84 LYS B N 1
ATOM 2056 C CA . LYS B 1 84 ? 8.266 -6.977 -16.234 1 90.69 84 LYS B CA 1
ATOM 2057 C C . LYS B 1 84 ? 8.82 -8.133 -15.398 1 90.69 84 LYS B C 1
ATOM 2059 O O . LYS B 1 84 ? 8.07 -8.828 -14.719 1 90.69 84 LYS B O 1
ATOM 2064 N N . GLU B 1 85 ? 10.109 -8.328 -15.625 1 95.38 85 GLU B N 1
ATOM 2065 C CA . GLU B 1 85 ? 10.852 -9.305 -14.82 1 95.38 85 GLU B CA 1
ATOM 2066 C C . GLU B 1 85 ? 11.695 -8.609 -13.758 1 95.38 85 GLU B C 1
ATOM 2068 O O . GLU B 1 85 ? 11.992 -7.414 -13.867 1 95.38 85 GLU B O 1
ATOM 2073 N N . PRO B 1 86 ? 12 -9.391 -12.711 1 97.69 86 PRO B N 1
ATOM 2074 C CA . PRO B 1 86 ? 12.656 -8.766 -11.555 1 97.69 86 PRO B CA 1
ATOM 2075 C C . PRO B 1 86 ? 13.883 -7.949 -11.953 1 97.69 86 PRO B C 1
ATOM 2077 O O . PRO B 1 86 ? 14.039 -6.805 -11.508 1 97.69 86 PRO B O 1
ATOM 2080 N N . LEU B 1 87 ? 14.742 -8.453 -12.781 1 97.25 87 LEU B N 1
ATOM 2081 C CA . LEU B 1 87 ? 15.969 -7.746 -13.109 1 97.25 87 LEU B CA 1
ATOM 2082 C C . LEU B 1 87 ? 15.672 -6.445 -13.844 1 97.25 87 LEU B C 1
ATOM 2084 O O . LEU B 1 87 ? 16.312 -5.422 -13.602 1 97.25 87 LEU B O 1
ATOM 2088 N N . ALA B 1 88 ? 14.75 -6.512 -14.781 1 96.75 88 ALA B N 1
ATOM 2089 C CA . ALA B 1 88 ? 14.375 -5.305 -15.508 1 96.75 88 ALA B CA 1
ATOM 2090 C C . ALA B 1 88 ? 13.773 -4.262 -14.57 1 96.75 88 ALA B C 1
ATOM 2092 O O . ALA B 1 88 ? 14.094 -3.072 -14.672 1 96.75 88 ALA B O 1
ATOM 2093 N N . LEU B 1 89 ? 12.914 -4.652 -13.648 1 98 89 LEU B N 1
ATOM 2094 C CA . LEU B 1 89 ? 12.312 -3.744 -12.672 1 98 89 LEU B CA 1
ATOM 2095 C C . LEU B 1 89 ? 13.375 -3.166 -11.742 1 98 89 LEU B C 1
ATOM 2097 O O . LEU B 1 89 ? 13.266 -2.016 -11.312 1 98 89 LEU B O 1
ATOM 2101 N N . SER B 1 90 ? 14.352 -4 -11.414 1 97.94 90 SER B N 1
ATOM 2102 C CA . SER B 1 90 ? 15.453 -3.539 -10.57 1 97.94 90 SER B CA 1
ATOM 2103 C C . SER B 1 90 ? 16.219 -2.402 -11.242 1 97.94 90 SER B C 1
ATOM 2105 O O . SER B 1 90 ? 16.609 -1.435 -10.578 1 97.94 90 SER B O 1
ATOM 2107 N N . VAL B 1 91 ? 16.422 -2.494 -12.523 1 97.5 91 VAL B N 1
ATOM 2108 C CA . VAL B 1 91 ? 17.141 -1.459 -13.266 1 97.5 91 VAL B CA 1
ATOM 2109 C C . VAL B 1 91 ? 16.359 -0.149 -13.203 1 97.5 91 VAL B C 1
ATOM 2111 O O . VAL B 1 91 ? 16.938 0.914 -12.961 1 97.5 91 VAL B O 1
ATOM 2114 N N . LEU B 1 92 ? 15.055 -0.226 -13.398 1 97.75 92 LEU B N 1
ATOM 2115 C CA . LEU B 1 92 ? 14.211 0.967 -13.367 1 97.75 92 LEU B CA 1
ATOM 2116 C C . LEU B 1 92 ? 14.172 1.564 -11.961 1 97.75 92 LEU B C 1
ATOM 2118 O O . LEU B 1 92 ? 14.227 2.785 -11.805 1 97.75 92 LEU B O 1
ATOM 2122 N N . LYS B 1 93 ? 14.008 0.68 -10.953 1 98.38 93 LYS B N 1
ATOM 2123 C CA . LYS B 1 93 ? 14.031 1.128 -9.562 1 98.38 93 LYS B CA 1
ATOM 2124 C C . LYS B 1 93 ? 15.312 1.887 -9.242 1 98.38 93 LYS B C 1
ATOM 2126 O O . LYS B 1 93 ? 15.273 2.953 -8.625 1 98.38 93 LYS B O 1
ATOM 2131 N N . GLU B 1 94 ? 16.438 1.367 -9.688 1 98.19 94 GLU B N 1
ATOM 2132 C CA . GLU B 1 94 ? 17.734 1.992 -9.43 1 98.19 94 GLU B CA 1
ATOM 2133 C C . GLU B 1 94 ? 17.844 3.35 -10.117 1 98.19 94 GLU B C 1
ATOM 2135 O O . GLU B 1 94 ? 18.391 4.297 -9.555 1 98.19 94 GLU B O 1
ATOM 2140 N N . LYS B 1 95 ? 17.391 3.373 -11.328 1 98.12 95 LYS B N 1
ATOM 2141 C CA . LYS B 1 95 ? 17.375 4.645 -12.047 1 98.12 95 LYS B CA 1
ATOM 2142 C C . LYS B 1 95 ? 16.594 5.703 -11.273 1 98.12 95 LYS B C 1
ATOM 2144 O O . LYS B 1 95 ? 17.094 6.816 -11.062 1 98.12 95 LYS B O 1
ATOM 2149 N N . GLU B 1 96 ? 15.367 5.402 -10.828 1 98.44 96 GLU B N 1
ATOM 2150 C CA . GLU B 1 96 ? 14.539 6.348 -10.086 1 98.44 96 GLU B CA 1
ATOM 2151 C C . GLU B 1 96 ? 15.156 6.676 -8.727 1 98.44 96 GLU B C 1
ATOM 2153 O O . GLU B 1 96 ? 15.023 7.801 -8.242 1 98.44 96 GLU B O 1
ATOM 2158 N N . GLU B 1 97 ? 15.766 5.703 -8.109 1 98.44 97 GLU B N 1
ATOM 2159 C CA . GLU B 1 97 ? 16.484 5.949 -6.859 1 98.44 97 GLU B CA 1
ATOM 2160 C C . GLU B 1 97 ? 17.562 7 -7.043 1 98.44 97 GLU B C 1
ATOM 2162 O O . GLU B 1 97 ? 17.719 7.898 -6.215 1 98.44 97 GLU B O 1
ATOM 2167 N N . ARG B 1 98 ? 18.312 6.926 -8.125 1 98.5 98 ARG B N 1
ATOM 2168 C CA . ARG B 1 98 ? 19.359 7.898 -8.406 1 98.5 98 ARG B CA 1
ATOM 2169 C C . ARG B 1 98 ? 18.781 9.297 -8.594 1 98.5 98 ARG B C 1
ATOM 2171 O O . ARG B 1 98 ? 19.328 10.281 -8.102 1 98.5 98 ARG B O 1
ATOM 2178 N N . GLU B 1 99 ? 17.703 9.305 -9.281 1 98.5 99 GLU B N 1
ATOM 2179 C CA . GLU B 1 99 ? 17.031 10.586 -9.5 1 98.5 99 GLU B CA 1
ATOM 2180 C C . GLU B 1 99 ? 16.547 11.18 -8.188 1 98.5 99 GLU B C 1
ATOM 2182 O O . GLU B 1 99 ? 16.703 12.383 -7.945 1 98.5 99 GLU B O 1
ATOM 2187 N N . ARG B 1 100 ? 15.961 10.383 -7.395 1 98.56 100 ARG B N 1
ATOM 2188 C CA . ARG B 1 100 ? 15.484 10.828 -6.086 1 98.56 100 ARG B CA 1
ATOM 2189 C C . ARG B 1 100 ? 16.641 11.312 -5.223 1 98.56 100 ARG B C 1
ATOM 2191 O O . ARG B 1 100 ? 16.531 12.344 -4.559 1 98.56 100 ARG B O 1
ATOM 2198 N N . GLU B 1 101 ? 17.734 10.609 -5.246 1 98.31 101 GLU B N 1
ATOM 2199 C CA . GLU B 1 101 ? 18.906 10.977 -4.453 1 98.31 101 GLU B CA 1
ATOM 2200 C C . GLU B 1 101 ? 19.484 12.312 -4.91 1 98.31 101 GLU B C 1
ATOM 2202 O O . GLU B 1 101 ? 19.938 13.109 -4.086 1 98.31 101 GLU B O 1
ATOM 2207 N N . LYS B 1 102 ? 19.547 12.492 -6.195 1 98.62 102 LYS B N 1
ATOM 2208 C CA . LYS B 1 102 ? 20.016 13.766 -6.734 1 98.62 102 LYS B CA 1
ATOM 2209 C C . LYS B 1 102 ? 19.188 14.93 -6.184 1 98.62 102 LYS B C 1
ATOM 2211 O O . LYS B 1 102 ? 19.75 15.93 -5.738 1 98.62 102 LYS B O 1
ATOM 2216 N N . ILE B 1 103 ? 17.891 14.812 -6.215 1 98.62 103 ILE B N 1
ATOM 2217 C CA . ILE B 1 103 ? 16.984 15.852 -5.723 1 98.62 103 ILE B CA 1
ATOM 2218 C C . ILE B 1 103 ? 17.188 16.031 -4.219 1 98.62 103 ILE B C 1
ATOM 2220 O O . ILE B 1 103 ? 17.125 17.156 -3.715 1 98.62 103 ILE B O 1
ATOM 2224 N N . GLU B 1 104 ? 17.391 14.953 -3.488 1 98.5 104 GLU B N 1
ATOM 2225 C CA . GLU B 1 104 ? 17.609 14.984 -2.049 1 98.5 104 GLU B CA 1
ATOM 2226 C C . GLU B 1 104 ? 18.812 15.859 -1.699 1 98.5 104 GLU B C 1
ATOM 2228 O O . GLU B 1 104 ? 18.734 16.703 -0.801 1 98.5 104 GLU B O 1
ATOM 2233 N N . VAL B 1 105 ? 19.891 15.664 -2.414 1 98.31 105 VAL B N 1
ATOM 2234 C CA . VAL B 1 105 ? 21.141 16.375 -2.162 1 98.31 105 VAL B CA 1
ATOM 2235 C C . VAL B 1 105 ? 21.016 17.828 -2.625 1 98.31 105 VAL B C 1
ATOM 2237 O O . VAL B 1 105 ? 21.344 18.75 -1.88 1 98.31 105 VAL B O 1
ATOM 2240 N N . GLU B 1 106 ? 20.516 18 -3.791 1 98.31 106 GLU B N 1
ATOM 2241 C CA . GLU B 1 106 ? 20.422 19.312 -4.402 1 98.31 106 GLU B CA 1
ATOM 2242 C C . GLU B 1 106 ? 19.562 20.266 -3.549 1 98.31 106 GLU B C 1
ATOM 2244 O O . GLU B 1 106 ? 19.859 21.453 -3.447 1 98.31 106 GLU B O 1
ATOM 2249 N N . ASN B 1 107 ? 18.547 19.734 -2.908 1 98.5 107 ASN B N 1
ATOM 2250 C CA . ASN B 1 107 ? 17.609 20.578 -2.158 1 98.5 107 ASN B CA 1
ATOM 2251 C C . ASN B 1 107 ? 17.844 20.469 -0.654 1 98.5 107 ASN B C 1
ATOM 2253 O O . ASN B 1 107 ? 17.078 21 0.141 1 98.5 107 ASN B O 1
ATOM 2257 N N . GLU B 1 108 ? 18.875 19.719 -0.263 1 98.19 108 GLU B N 1
ATOM 2258 C CA . GLU B 1 108 ? 19.219 19.531 1.145 1 98.19 108 GLU B CA 1
ATOM 2259 C C . GLU B 1 108 ? 17.984 19.125 1.96 1 98.19 108 GLU B C 1
ATOM 2261 O O . GLU B 1 108 ? 17.672 19.75 2.967 1 98.19 108 GLU B O 1
ATOM 2266 N N . ILE B 1 109 ? 17.406 18.094 1.579 1 98.62 109 ILE B N 1
ATOM 2267 C CA . ILE B 1 109 ? 16.109 17.688 2.111 1 98.62 109 ILE B CA 1
ATOM 2268 C C . ILE B 1 109 ? 16.234 17.391 3.602 1 98.62 109 ILE B C 1
ATOM 2270 O O . ILE B 1 109 ? 15.336 17.703 4.383 1 98.62 109 ILE B O 1
ATOM 2274 N N . ASP B 1 110 ? 17.312 16.766 4.078 1 97.81 110 ASP B N 1
ATOM 2275 C CA . ASP B 1 110 ? 17.5 16.484 5.496 1 97.81 110 ASP B CA 1
ATOM 2276 C C . ASP B 1 110 ? 17.453 17.766 6.32 1 97.81 110 ASP B C 1
ATOM 2278 O O . ASP B 1 110 ? 16.906 17.781 7.422 1 97.81 110 ASP B O 1
ATOM 2282 N N . TYR B 1 111 ? 18.078 18.734 5.82 1 97.94 111 TYR B N 1
ATOM 2283 C CA . TYR B 1 111 ? 18.047 20.031 6.496 1 97.94 111 TYR B CA 1
ATOM 2284 C C . TYR B 1 111 ? 16.625 20.562 6.574 1 97.94 111 TYR B C 1
ATOM 2286 O O . TYR B 1 111 ? 16.188 21.062 7.621 1 97.94 111 TYR B O 1
ATOM 2294 N N . LEU B 1 112 ? 15.859 20.516 5.465 1 98.25 112 LEU B N 1
ATOM 2295 C CA . LEU B 1 112 ? 14.484 21 5.441 1 98.25 112 LEU B CA 1
ATOM 2296 C C . LEU B 1 112 ? 13.633 20.266 6.465 1 98.25 112 LEU B C 1
ATOM 2298 O O . LEU B 1 112 ? 12.75 20.859 7.09 1 98.25 112 LEU B O 1
ATOM 2302 N N . MET B 1 113 ? 13.883 19.016 6.691 1 97.38 113 MET B N 1
ATOM 2303 C CA . MET B 1 113 ? 13.125 18.219 7.645 1 97.38 113 MET B CA 1
ATOM 2304 C C . MET B 1 113 ? 13.422 18.656 9.078 1 97.38 113 MET B C 1
ATOM 2306 O O . MET B 1 113 ? 12.648 18.344 9.992 1 97.38 113 MET B O 1
ATOM 2310 N N . ALA B 1 114 ? 14.477 19.375 9.258 1 96.94 114 ALA B N 1
ATOM 2311 C CA . ALA B 1 114 ? 14.883 19.812 10.586 1 96.94 114 ALA B CA 1
ATOM 2312 C C . ALA B 1 114 ? 14.328 21.203 10.898 1 96.94 114 ALA B C 1
ATOM 2314 O O . ALA B 1 114 ? 14.43 21.672 12.031 1 96.94 114 ALA B O 1
ATOM 2315 N N . ILE B 1 115 ? 13.742 21.859 9.93 1 97.12 115 ILE B N 1
ATOM 2316 C CA . ILE B 1 115 ? 13.164 23.188 10.094 1 97.12 115 ILE B CA 1
ATOM 2317 C C . ILE B 1 115 ? 11.742 23.062 10.641 1 97.12 115 ILE B C 1
ATOM 2319 O O . ILE B 1 115 ? 10.961 22.234 10.18 1 97.12 115 ILE B O 1
ATOM 2323 N N . PRO B 1 116 ? 11.453 23.875 11.703 1 96.81 116 PRO B N 1
ATOM 2324 C CA . PRO B 1 116 ? 10.055 23.906 12.133 1 96.81 116 PRO B CA 1
ATOM 2325 C C . PRO B 1 116 ? 9.094 24.203 10.984 1 96.81 116 PRO B C 1
ATOM 2327 O O . PRO B 1 116 ? 9.367 25.062 10.148 1 96.81 116 PRO B O 1
ATOM 2330 N N . VAL B 1 117 ? 8.023 23.5 10.977 1 96.69 117 VAL B N 1
ATOM 2331 C CA . VAL B 1 117 ? 7.09 23.516 9.859 1 96.69 117 VAL B CA 1
ATOM 2332 C C . VAL B 1 117 ? 6.625 24.953 9.602 1 96.69 117 VAL B C 1
ATOM 2334 O O . VAL B 1 117 ? 6.473 25.359 8.453 1 96.69 117 VAL B O 1
ATOM 2337 N N . GLU B 1 118 ? 6.449 25.75 10.602 1 97.44 118 GLU B N 1
ATOM 2338 C CA . GLU B 1 118 ? 5.926 27.109 10.492 1 97.44 118 GLU B CA 1
ATOM 2339 C C . GLU B 1 118 ? 6.941 28.047 9.836 1 97.44 118 GLU B C 1
ATOM 2341 O O . GLU B 1 118 ? 6.594 29.141 9.414 1 97.44 118 GLU B O 1
ATOM 2346 N N . GLU B 1 119 ? 8.164 27.609 9.742 1 98.19 119 GLU B N 1
ATOM 2347 C CA . GLU B 1 119 ? 9.234 28.469 9.227 1 98.19 119 GLU B CA 1
ATOM 2348 C C . GLU B 1 119 ? 9.602 28.078 7.793 1 98.19 119 GLU B C 1
ATOM 2350 O O . GLU B 1 119 ? 10.398 28.75 7.148 1 98.19 119 GLU B O 1
ATOM 2355 N N . LEU B 1 120 ? 9.023 27.031 7.309 1 98.38 120 LEU B N 1
ATOM 2356 C CA . LEU B 1 120 ? 9.297 26.625 5.938 1 98.38 120 LEU B CA 1
ATOM 2357 C C . LEU B 1 120 ? 8.727 27.641 4.945 1 98.38 120 LEU B C 1
ATOM 2359 O O . LEU B 1 120 ? 7.562 28.031 5.043 1 98.38 120 LEU B O 1
ATOM 2363 N N . THR B 1 121 ? 9.594 28.047 3.979 1 98.5 121 THR B N 1
ATOM 2364 C CA . THR B 1 121 ? 9.133 28.922 2.902 1 98.5 121 THR B CA 1
ATOM 2365 C C . THR B 1 121 ? 8.375 28.125 1.845 1 98.5 121 THR B C 1
ATOM 2367 O O . THR B 1 121 ? 8.477 26.891 1.804 1 98.5 121 THR B O 1
ATOM 2370 N N . GLU B 1 122 ? 7.633 28.859 1.014 1 98.25 122 GLU B N 1
ATOM 2371 C CA . GLU B 1 122 ? 6.914 28.188 -0.065 1 98.25 122 GLU B CA 1
ATOM 2372 C C . GLU B 1 122 ? 7.879 27.469 -1.003 1 98.25 122 GLU B C 1
ATOM 2374 O O . GLU B 1 122 ? 7.578 26.375 -1.494 1 98.25 122 GLU B O 1
ATOM 2379 N N . LYS B 1 123 ? 8.961 28.078 -1.233 1 98.56 123 LYS B N 1
ATOM 2380 C CA . LYS B 1 123 ? 9.977 27.453 -2.076 1 98.56 123 LYS B CA 1
ATOM 2381 C C . LYS B 1 123 ? 10.484 26.156 -1.459 1 98.56 123 LYS B C 1
ATOM 2383 O O . LYS B 1 123 ? 10.688 25.156 -2.164 1 98.56 123 LYS B O 1
ATOM 2388 N N . GLN B 1 124 ? 10.703 26.156 -0.189 1 98.81 124 GLN B N 1
ATOM 2389 C CA . GLN B 1 124 ? 11.172 24.969 0.519 1 98.81 124 GLN B CA 1
ATOM 2390 C C . GLN B 1 124 ? 10.109 23.875 0.526 1 98.81 124 GLN B C 1
ATOM 2392 O O . GLN B 1 124 ? 10.422 22.688 0.389 1 98.81 124 GLN B O 1
ATOM 2397 N N . LYS B 1 125 ? 8.859 24.266 0.681 1 98.81 125 LYS B N 1
ATOM 2398 C CA . LYS B 1 125 ? 7.762 23.312 0.617 1 98.81 125 LYS B CA 1
ATOM 2399 C C . LYS B 1 125 ? 7.676 22.656 -0.764 1 98.81 125 LYS B C 1
ATOM 2401 O O . LYS B 1 125 ? 7.41 21.469 -0.879 1 98.81 125 LYS B O 1
ATOM 2406 N N . GLN B 1 126 ? 7.938 23.453 -1.753 1 98.75 126 GLN B N 1
ATOM 2407 C CA . GLN B 1 126 ? 7.934 22.922 -3.115 1 98.75 126 GLN B CA 1
ATOM 2408 C C . GLN B 1 126 ? 9.078 21.938 -3.324 1 98.75 126 GLN B C 1
ATOM 2410 O O . GLN B 1 126 ? 8.93 20.953 -4.059 1 98.75 126 GLN B O 1
ATOM 2415 N N . ALA B 1 127 ? 10.195 22.188 -2.752 1 98.88 127 ALA B N 1
ATOM 2416 C CA . ALA B 1 127 ? 11.328 21.281 -2.834 1 98.88 127 ALA B CA 1
ATOM 2417 C C . ALA B 1 127 ? 11 19.938 -2.176 1 98.88 127 ALA B C 1
ATOM 2419 O O . ALA B 1 127 ? 11.359 18.875 -2.695 1 98.88 127 ALA B O 1
ATOM 2420 N N . ILE B 1 128 ? 10.281 19.969 -1.063 1 98.81 128 ILE B N 1
ATOM 2421 C CA . ILE B 1 128 ? 9.867 18.75 -0.37 1 98.81 128 ILE B CA 1
ATOM 2422 C C . ILE B 1 128 ? 8.891 17.969 -1.244 1 98.81 128 ILE B C 1
ATOM 2424 O O . ILE B 1 128 ? 9 16.734 -1.374 1 98.81 128 ILE B O 1
ATOM 2428 N N . LEU B 1 129 ? 7.984 18.703 -1.836 1 98.88 129 LEU B N 1
ATOM 2429 C CA . LEU B 1 129 ? 7.027 18.047 -2.719 1 98.88 129 LEU B CA 1
ATOM 2430 C C . LEU B 1 129 ? 7.738 17.375 -3.889 1 98.88 129 LEU B C 1
ATOM 2432 O O . LEU B 1 129 ? 7.402 16.25 -4.262 1 98.88 129 LEU B O 1
ATOM 2436 N N . GLN B 1 130 ? 8.695 18.016 -4.48 1 98.88 130 GLN B N 1
ATOM 2437 C CA . GLN B 1 130 ? 9.453 17.438 -5.582 1 98.88 130 GLN B CA 1
ATOM 2438 C C . GLN B 1 130 ? 10.18 16.172 -5.145 1 98.88 130 GLN B C 1
ATOM 2440 O O . GLN B 1 130 ? 10.203 15.18 -5.875 1 98.88 130 GLN B O 1
ATOM 2445 N N . TYR B 1 131 ? 10.781 16.266 -3.996 1 98.88 131 TYR B N 1
ATOM 2446 C CA . TYR B 1 131 ? 11.492 15.109 -3.449 1 98.88 131 TYR B CA 1
ATOM 2447 C C . TYR B 1 131 ? 10.539 13.938 -3.232 1 98.88 131 TYR B C 1
ATOM 2449 O O . TYR B 1 131 ? 10.836 12.812 -3.645 1 98.88 131 TYR B O 1
ATOM 2457 N N . CYS B 1 132 ? 9.398 14.164 -2.604 1 98.88 132 CYS B N 1
ATOM 2458 C CA . CYS B 1 132 ? 8.422 13.109 -2.348 1 98.88 132 CYS B CA 1
ATOM 2459 C C . CYS B 1 132 ? 7.883 12.531 -3.652 1 98.88 132 CYS B C 1
ATOM 2461 O O . CYS B 1 132 ? 7.59 11.336 -3.736 1 98.88 132 CYS B O 1
ATOM 2463 N N . SER B 1 133 ? 7.762 13.383 -4.613 1 98.88 133 SER B N 1
ATOM 2464 C CA . SER B 1 133 ? 7.328 12.93 -5.93 1 98.88 133 SER B CA 1
ATOM 2465 C C . SER B 1 133 ? 8.328 11.953 -6.531 1 98.88 133 SER B C 1
ATOM 2467 O O . SER B 1 133 ? 7.949 10.875 -7 1 98.88 133 SER B O 1
ATOM 2469 N N . GLU B 1 134 ? 9.555 12.305 -6.52 1 98.81 134 GLU B N 1
ATOM 2470 C CA . GLU B 1 134 ? 10.594 11.398 -7.016 1 98.81 134 GLU B CA 1
ATOM 2471 C C . GLU B 1 134 ? 10.648 10.125 -6.18 1 98.81 134 GLU B C 1
ATOM 2473 O O . GLU B 1 134 ? 10.898 9.039 -6.715 1 98.81 134 GLU B O 1
ATOM 2478 N N . TYR B 1 135 ? 10.484 10.312 -4.922 1 98.88 135 TYR B N 1
ATOM 2479 C CA . TYR B 1 135 ? 10.484 9.172 -4.012 1 98.88 135 TYR B CA 1
ATOM 2480 C C . TYR B 1 135 ? 9.359 8.195 -4.363 1 98.88 135 TYR B C 1
ATOM 2482 O O . TYR B 1 135 ? 9.555 6.98 -4.336 1 98.88 135 TYR B O 1
ATOM 2490 N N . SER B 1 136 ? 8.219 8.703 -4.664 1 98.88 136 SER B N 1
ATOM 2491 C CA . SER B 1 136 ? 7.09 7.863 -5.047 1 98.88 136 SER B CA 1
ATOM 2492 C C . SER B 1 136 ? 7.352 7.148 -6.367 1 98.88 136 SER B C 1
ATOM 2494 O O . SER B 1 136 ? 6.898 6.02 -6.57 1 98.88 136 SER B O 1
ATOM 2496 N N . ASP B 1 137 ? 8.086 7.809 -7.324 1 98.81 137 ASP B N 1
ATOM 2497 C CA . ASP B 1 137 ? 8.5 7.121 -8.547 1 98.81 137 ASP B CA 1
ATOM 2498 C C . ASP B 1 137 ? 9.32 5.875 -8.219 1 98.81 137 ASP B C 1
ATOM 2500 O O . ASP B 1 137 ? 9.102 4.812 -8.805 1 98.81 137 ASP B O 1
ATOM 2504 N N . GLU B 1 138 ? 10.273 6.043 -7.363 1 98.88 138 GLU B N 1
ATOM 2505 C CA . GLU B 1 138 ? 11.094 4.918 -6.918 1 98.88 138 GLU B CA 1
ATOM 2506 C C . GLU B 1 138 ? 10.234 3.848 -6.242 1 98.88 138 GLU B C 1
ATOM 2508 O O . GLU B 1 138 ? 10.406 2.654 -6.504 1 98.88 138 GLU B O 1
ATOM 2513 N N . LEU B 1 139 ? 9.344 4.258 -5.391 1 98.88 139 LEU B N 1
ATOM 2514 C CA . LEU B 1 139 ? 8.477 3.361 -4.633 1 98.88 139 LEU B CA 1
ATOM 2515 C C . LEU B 1 139 ? 7.629 2.506 -5.57 1 98.88 139 LEU B C 1
ATOM 2517 O O . LEU B 1 139 ? 7.414 1.32 -5.312 1 98.88 139 LEU B O 1
ATOM 2521 N N . LEU B 1 140 ? 7.121 3.098 -6.613 1 98.81 140 LEU B N 1
ATOM 2522 C CA . LEU B 1 140 ? 6.316 2.377 -7.598 1 98.81 140 LEU B CA 1
ATOM 2523 C C . LEU B 1 140 ? 7.07 1.163 -8.133 1 98.81 140 LEU B C 1
ATOM 2525 O O . LEU B 1 140 ? 6.523 0.059 -8.18 1 98.81 140 LEU B O 1
ATOM 2529 N N . PHE B 1 141 ? 8.289 1.33 -8.477 1 98.69 141 PHE B N 1
ATOM 2530 C CA . PHE B 1 141 ? 9.086 0.231 -9.016 1 98.69 141 PHE B CA 1
ATOM 2531 C C . PHE B 1 141 ? 9.555 -0.693 -7.898 1 98.69 141 PHE B C 1
ATOM 2533 O O . PHE B 1 141 ? 9.688 -1.902 -8.102 1 98.69 141 PHE B O 1
ATOM 2540 N N . GLU B 1 142 ? 9.797 -0.138 -6.762 1 98.75 142 GLU B N 1
ATOM 2541 C CA . GLU B 1 142 ? 10.25 -0.938 -5.629 1 98.75 142 GLU B CA 1
ATOM 2542 C C . GLU B 1 142 ? 9.203 -1.979 -5.238 1 98.75 142 GLU B C 1
ATOM 2544 O O . GLU B 1 142 ? 9.523 -3.16 -5.082 1 98.75 142 GLU B O 1
ATOM 2549 N N . VAL B 1 143 ? 7.98 -1.558 -5.055 1 98.81 143 VAL B N 1
ATOM 2550 C CA . VAL B 1 143 ? 6.938 -2.498 -4.652 1 98.81 143 VAL B CA 1
ATOM 2551 C C . VAL B 1 143 ? 6.668 -3.486 -5.785 1 98.81 143 VAL B C 1
ATOM 2553 O O . VAL B 1 143 ? 6.383 -4.66 -5.539 1 98.81 143 VAL B O 1
ATOM 2556 N N . SER B 1 144 ? 6.754 -3.043 -7.043 1 98.81 144 SER B N 1
ATOM 2557 C CA . SER B 1 144 ? 6.613 -3.947 -8.18 1 98.81 144 SER B CA 1
ATOM 2558 C C . SER B 1 144 ? 7.719 -5 -8.188 1 98.81 144 SER B C 1
ATOM 2560 O O . SER B 1 144 ? 7.461 -6.172 -8.477 1 98.81 144 SER B O 1
ATOM 2562 N N . LEU B 1 145 ? 8.906 -4.574 -7.895 1 98.75 145 LEU B N 1
ATOM 2563 C CA . LEU B 1 145 ? 10.047 -5.477 -7.848 1 98.75 145 LEU B CA 1
ATOM 2564 C C . LEU B 1 145 ? 9.859 -6.539 -6.773 1 98.75 145 LEU B C 1
ATOM 2566 O O . LEU B 1 145 ? 10.023 -7.734 -7.039 1 98.75 145 LEU B O 1
ATOM 2570 N N . ILE B 1 146 ? 9.5 -6.117 -5.562 1 98.88 146 ILE B N 1
ATOM 2571 C CA . ILE B 1 146 ? 9.328 -7.066 -4.469 1 98.88 146 ILE B CA 1
ATOM 2572 C C . ILE B 1 146 ? 8.258 -8.094 -4.844 1 98.88 146 ILE B C 1
ATOM 2574 O O . ILE B 1 146 ? 8.422 -9.289 -4.602 1 98.88 146 ILE B O 1
ATOM 2578 N N . CYS B 1 147 ? 7.145 -7.645 -5.457 1 98.81 147 CYS B N 1
ATOM 2579 C CA . CYS B 1 147 ? 6.074 -8.555 -5.852 1 98.81 147 CYS B CA 1
ATOM 2580 C C . CYS B 1 147 ? 6.578 -9.578 -6.859 1 98.81 147 CYS B C 1
ATOM 2582 O O . CYS B 1 147 ? 6.277 -10.773 -6.738 1 98.81 147 CYS B O 1
ATOM 2584 N N . LYS B 1 148 ? 7.359 -9.141 -7.809 1 98.5 148 LYS B N 1
ATOM 2585 C CA . LYS B 1 148 ? 7.863 -10.062 -8.82 1 98.5 148 LYS B CA 1
ATOM 2586 C C . LYS B 1 148 ? 8.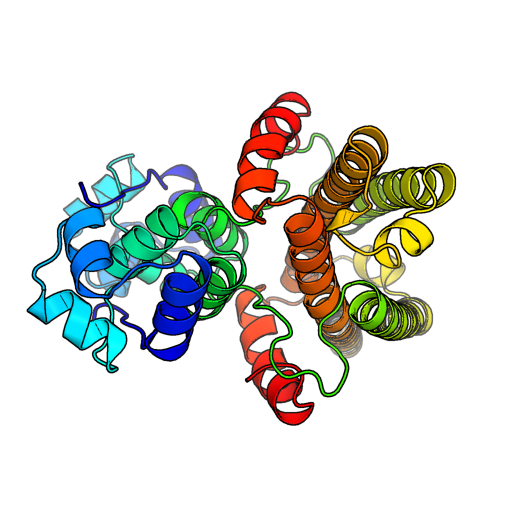898 -11.016 -8.227 1 98.5 148 LYS B C 1
ATOM 2588 O O . LYS B 1 148 ? 8.977 -12.18 -8.625 1 98.5 148 LYS B O 1
ATOM 2593 N N . GLN B 1 149 ? 9.695 -10.57 -7.34 1 98.81 149 GLN B N 1
ATOM 2594 C CA . GLN B 1 149 ? 10.656 -11.438 -6.656 1 98.81 149 GLN B CA 1
ATOM 2595 C C . GLN B 1 149 ? 9.938 -12.523 -5.855 1 98.81 149 GLN B C 1
ATOM 2597 O O . GLN B 1 149 ? 10.352 -13.68 -5.875 1 98.81 149 GLN B O 1
ATOM 2602 N N . LEU B 1 150 ? 8.883 -12.164 -5.141 1 98.88 150 LEU B N 1
ATOM 2603 C CA . LEU B 1 150 ? 8.109 -13.117 -4.359 1 98.88 150 LEU B CA 1
ATOM 2604 C C . LEU B 1 150 ? 7.477 -14.172 -5.262 1 98.88 150 LEU B C 1
ATOM 2606 O O . LEU B 1 150 ? 7.391 -15.344 -4.887 1 98.88 150 LEU B O 1
ATOM 2610 N N . GLU B 1 151 ? 7.09 -13.766 -6.434 1 98 151 GLU B N 1
ATOM 2611 C CA . GLU B 1 151 ? 6.512 -14.719 -7.379 1 98 151 GLU B CA 1
ATOM 2612 C C . GLU B 1 151 ? 7.504 -15.812 -7.738 1 98 151 GLU B C 1
ATOM 2614 O O . GLU B 1 151 ? 7.109 -16.953 -8.008 1 98 151 GLU B O 1
ATOM 2619 N N . LEU B 1 152 ? 8.82 -15.547 -7.758 1 98.06 152 LEU B N 1
ATOM 2620 C CA . LEU B 1 152 ? 9.836 -16.547 -8.078 1 98.06 152 LEU B CA 1
ATOM 2621 C C . LEU B 1 152 ? 9.789 -17.703 -7.09 1 98.06 152 LEU B C 1
ATOM 2623 O O . LEU B 1 152 ? 10.219 -18.812 -7.41 1 98.06 152 LEU B O 1
ATOM 2627 N N . ILE B 1 153 ? 9.266 -17.469 -5.945 1 98.31 153 ILE B N 1
ATOM 2628 C CA . ILE B 1 153 ? 9.297 -18.516 -4.93 1 98.31 153 ILE B CA 1
ATOM 2629 C C . ILE B 1 153 ? 7.875 -18.906 -4.543 1 98.31 153 ILE B C 1
ATOM 2631 O O . ILE B 1 153 ? 7.648 -19.453 -3.461 1 98.31 153 ILE B O 1
ATOM 2635 N N . GLY B 1 154 ? 6.891 -18.516 -5.375 1 97.75 154 GLY B N 1
ATOM 2636 C CA . GLY B 1 154 ? 5.516 -18.969 -5.242 1 97.75 154 GLY B CA 1
ATOM 2637 C C . GLY B 1 154 ? 4.754 -18.266 -4.137 1 97.75 154 GLY B C 1
ATOM 2638 O O . GLY B 1 154 ? 3.812 -18.828 -3.568 1 97.75 154 GLY B O 1
ATOM 2639 N N . MET B 1 155 ? 5.164 -17.078 -3.779 1 98.56 155 MET B N 1
ATOM 2640 C CA . MET B 1 155 ? 4.508 -16.312 -2.723 1 98.56 155 MET B CA 1
ATOM 2641 C C . MET B 1 155 ? 3.904 -15.023 -3.273 1 98.56 155 MET B C 1
ATOM 2643 O O . MET B 1 155 ? 4.391 -14.477 -4.27 1 98.56 155 MET B O 1
ATOM 2647 N N . SER B 1 156 ? 2.855 -14.578 -2.684 1 98.81 156 SER B N 1
ATOM 2648 C CA . SER B 1 156 ? 2.303 -13.25 -2.945 1 98.81 156 SER B CA 1
ATOM 2649 C C . SER B 1 156 ? 2.84 -12.227 -1.955 1 98.81 156 SER B C 1
ATOM 2651 O O . SER B 1 156 ? 3.484 -12.586 -0.968 1 98.81 156 SER B O 1
ATOM 2653 N N . PHE B 1 157 ? 2.623 -10.953 -2.252 1 98.94 157 PHE B N 1
ATOM 2654 C CA . PHE B 1 157 ? 2.949 -9.898 -1.3 1 98.94 157 PHE B CA 1
ATOM 2655 C C . PHE B 1 157 ? 2.191 -10.094 0.007 1 98.94 157 PHE B C 1
ATOM 2657 O O . PHE B 1 157 ? 2.738 -9.867 1.088 1 98.94 157 PHE B O 1
ATOM 2664 N N . MET B 1 158 ? 0.933 -10.492 -0.057 1 98.94 158 MET B N 1
ATOM 2665 C CA . MET B 1 158 ? 0.107 -10.742 1.121 1 98.94 158 MET B CA 1
ATOM 2666 C C . MET B 1 158 ? 0.712 -11.844 1.986 1 98.94 158 MET B C 1
ATOM 2668 O O . MET B 1 158 ? 0.675 -11.766 3.215 1 98.94 158 MET B O 1
ATOM 2672 N N . ASP B 1 159 ? 1.249 -12.891 1.339 1 98.94 159 ASP B N 1
ATOM 2673 C CA . ASP B 1 159 ? 1.941 -13.93 2.088 1 98.94 159 ASP B CA 1
ATOM 2674 C C . ASP B 1 159 ? 3.094 -13.352 2.904 1 98.94 159 ASP B C 1
ATOM 2676 O O . ASP B 1 159 ? 3.303 -13.742 4.055 1 98.94 159 ASP B O 1
ATOM 2680 N N . LEU B 1 160 ? 3.867 -12.445 2.287 1 98.94 160 LEU B N 1
ATOM 2681 C CA . LEU B 1 160 ? 4.969 -11.797 2.99 1 98.94 160 LEU B CA 1
ATOM 2682 C C . LEU B 1 160 ? 4.457 -11 4.184 1 98.94 160 LEU B C 1
ATOM 2684 O O . LEU B 1 160 ? 5.078 -10.992 5.246 1 98.94 160 LEU B O 1
ATOM 2688 N N . MET B 1 161 ? 3.369 -10.312 4.008 1 98.88 161 MET B N 1
ATOM 2689 C CA . MET B 1 161 ? 2.797 -9.531 5.098 1 98.88 161 MET B CA 1
ATOM 2690 C C . MET B 1 161 ? 2.371 -10.43 6.254 1 98.88 161 MET B C 1
ATOM 2692 O O . MET B 1 161 ? 2.52 -10.07 7.418 1 98.88 161 MET B O 1
ATOM 2696 N N . ILE B 1 162 ? 1.777 -11.531 5.938 1 98.62 162 ILE B N 1
ATOM 2697 C CA . ILE B 1 162 ? 1.396 -12.492 6.969 1 98.62 162 ILE B CA 1
ATOM 2698 C C . ILE B 1 162 ? 2.627 -12.898 7.773 1 98.62 162 ILE B C 1
ATOM 2700 O O . ILE B 1 162 ? 2.561 -13.039 8.992 1 98.62 162 ILE B O 1
ATOM 2704 N N . LEU B 1 163 ? 3.693 -13.047 7.121 1 98.44 163 LEU B N 1
ATOM 2705 C CA . LEU B 1 163 ? 4.938 -13.477 7.75 1 98.44 163 LEU B CA 1
ATOM 2706 C C . LEU B 1 163 ? 5.555 -12.344 8.562 1 98.44 163 LEU B C 1
ATOM 2708 O O . LEU B 1 163 ? 6.09 -12.57 9.648 1 98.44 163 LEU B O 1
ATOM 2712 N N . ARG B 1 164 ? 5.508 -11.117 8.117 1 98.56 164 ARG B N 1
ATOM 2713 C CA . ARG B 1 164 ? 6.301 -10.031 8.672 1 98.56 164 ARG B CA 1
ATOM 2714 C C . ARG B 1 164 ? 5.551 -9.312 9.789 1 98.56 164 ARG B C 1
ATOM 2716 O O . ARG B 1 164 ? 6.164 -8.766 10.703 1 98.56 164 ARG B O 1
ATOM 2723 N N . THR B 1 165 ? 4.277 -9.32 9.742 1 98.31 165 THR B N 1
ATOM 2724 C CA . THR B 1 165 ? 3.475 -8.539 10.672 1 98.31 165 THR B CA 1
ATOM 2725 C C . THR B 1 165 ? 3.75 -8.969 12.117 1 98.31 165 THR B C 1
ATOM 2727 O O . THR B 1 165 ? 4.008 -8.133 12.977 1 98.31 165 THR B O 1
ATOM 2730 N N . PRO B 1 166 ? 3.719 -10.266 12.445 1 98.06 166 PRO B N 1
ATOM 2731 C CA . PRO B 1 166 ? 4.055 -10.648 13.82 1 98.06 166 PRO B CA 1
ATOM 2732 C C . PRO B 1 166 ? 5.469 -10.242 14.219 1 98.06 166 PRO B C 1
ATOM 2734 O O . PRO B 1 166 ? 5.707 -9.875 15.375 1 98.06 166 PRO B O 1
ATOM 2737 N N . TYR B 1 167 ? 6.395 -10.336 13.297 1 98.31 167 TYR B N 1
ATOM 2738 C CA . TYR B 1 167 ? 7.766 -9.906 13.555 1 98.31 167 TYR B CA 1
ATOM 2739 C C . TYR B 1 167 ? 7.82 -8.422 13.906 1 98.31 167 TYR B C 1
ATOM 2741 O O . TYR B 1 167 ? 8.461 -8.031 14.883 1 98.31 167 TYR B O 1
ATOM 2749 N N . TRP B 1 168 ? 7.098 -7.535 13.125 1 98.19 168 TRP B N 1
ATOM 2750 C CA . TRP B 1 168 ? 7.078 -6.094 13.352 1 98.19 168 TRP B CA 1
ATOM 2751 C C . TRP B 1 168 ? 6.41 -5.754 14.68 1 98.19 168 TRP B C 1
ATOM 2753 O O . TRP B 1 168 ? 6.793 -4.793 15.352 1 98.19 168 TRP B O 1
ATOM 2763 N N . LYS B 1 169 ? 5.383 -6.48 15.039 1 97.44 169 LYS B N 1
ATOM 2764 C CA . LYS B 1 169 ? 4.734 -6.289 16.328 1 97.44 169 LYS B CA 1
ATOM 2765 C C . LYS B 1 169 ? 5.688 -6.605 17.484 1 97.44 169 LYS B C 1
ATOM 2767 O O . LYS B 1 169 ? 5.75 -5.863 18.469 1 97.44 169 LYS B O 1
ATOM 2772 N N . ASN B 1 170 ? 6.418 -7.684 17.375 1 97.62 170 ASN B N 1
ATOM 2773 C CA . ASN B 1 170 ? 7.391 -8.078 18.391 1 97.62 170 ASN B CA 1
ATOM 2774 C C . ASN B 1 170 ? 8.492 -7.035 18.531 1 97.62 170 ASN B C 1
ATOM 2776 O O . ASN B 1 170 ? 8.977 -6.793 19.641 1 97.62 170 ASN B O 1
ATOM 2780 N N . LYS B 1 171 ? 8.867 -6.387 17.422 1 97.06 171 LYS B N 1
ATOM 2781 C CA . LYS B 1 171 ? 9.875 -5.332 17.422 1 97.06 171 LYS B CA 1
ATOM 2782 C C . LYS B 1 171 ? 9.281 -4.012 17.922 1 97.06 171 LYS B C 1
ATOM 2784 O O . LYS B 1 171 ? 10.008 -3.031 18.109 1 97.06 171 LYS B O 1
ATOM 2789 N N . GLU B 1 172 ? 7.922 -3.994 18.031 1 96.62 172 GLU B N 1
ATOM 2790 C CA . GLU B 1 172 ? 7.176 -2.803 18.438 1 96.62 172 GLU B CA 1
ATOM 2791 C C . GLU B 1 172 ? 7.273 -1.709 17.375 1 96.62 172 GLU B C 1
ATOM 2793 O O . GLU B 1 172 ? 7.336 -0.523 17.703 1 96.62 172 GLU B O 1
ATOM 2798 N N . TRP B 1 173 ? 7.418 -2.102 16.172 1 97.25 173 TRP B N 1
ATOM 2799 C CA . TRP B 1 173 ? 7.418 -1.15 15.055 1 97.25 173 TRP B CA 1
ATOM 2800 C C . TRP B 1 173 ? 5.996 -0.76 14.672 1 97.25 173 TRP B C 1
ATOM 2802 O O . TRP B 1 173 ? 5.758 0.35 14.188 1 97.25 173 TRP B O 1
ATOM 2812 N N . ILE B 1 174 ? 5.043 -1.75 14.836 1 96.19 174 ILE B N 1
ATOM 2813 C CA . ILE B 1 174 ? 3.633 -1.473 14.594 1 96.19 174 ILE B CA 1
ATOM 2814 C C . ILE B 1 174 ? 2.816 -1.822 15.836 1 96.19 174 ILE B C 1
ATOM 2816 O O . ILE B 1 174 ? 3.275 -2.574 16.703 1 96.19 174 ILE B O 1
ATOM 2820 N N . GLU B 1 175 ? 1.622 -1.197 15.898 1 88.94 175 GLU B N 1
ATOM 2821 C CA . GLU B 1 175 ? 0.739 -1.444 17.031 1 88.94 175 GLU B CA 1
ATOM 2822 C C . GLU B 1 175 ? -0.084 -2.713 16.828 1 88.94 175 GLU B C 1
ATOM 2824 O O . GLU B 1 175 ? -0.369 -3.096 15.695 1 88.94 175 GLU B O 1
#

Solvent-accessible surface area (backbone atoms only — not comparable to full-atom values): 18326 Å² total; per-residue (Å²): 130,81,73,58,44,71,44,22,72,52,47,51,52,45,30,56,77,69,70,45,50,69,63,54,48,11,62,74,68,70,47,56,56,69,57,43,51,35,29,52,68,50,35,69,33,44,48,59,58,50,41,46,48,41,66,73,59,57,39,46,69,50,33,27,48,47,30,26,74,64,50,38,44,73,49,54,58,73,33,47,92,59,64,95,41,42,62,51,30,46,54,52,22,51,54,32,42,52,53,25,48,50,45,36,60,76,62,40,45,73,60,57,63,69,48,59,61,89,72,59,46,74,69,53,43,51,49,51,51,53,36,51,51,34,45,49,57,18,45,31,29,45,56,37,25,50,41,45,52,32,46,63,65,76,37,33,48,41,56,51,40,66,63,42,49,63,55,36,41,74,71,29,32,27,121,131,84,75,57,42,72,44,21,70,52,47,50,53,46,29,57,77,70,69,46,50,69,66,53,48,12,61,72,68,70,46,56,56,68,58,43,52,37,30,53,68,50,36,70,32,45,46,59,56,51,40,47,49,41,66,74,58,59,39,48,70,50,32,26,47,47,31,26,74,65,50,37,43,74,49,54,58,73,32,48,91,57,64,92,42,44,64,51,30,46,53,52,21,51,52,32,43,51,53,24,50,50,47,35,62,76,62,40,45,72,60,58,66,70,48,59,62,90,70,60,47,72,70,55,44,49,49,50,51,52,35,51,50,32,43,49,57,18,46,29,30,45,56,37,25,52,41,46,51,32,48,63,66,77,37,32,47,42,56,50,40,65,63,43,48,63,54,35,43,74,70,30,31,28,121

Radius of gyration: 20.42 Å; Cα contacts (8 Å, |Δi|>4): 477; chains: 2; bounding box: 53×54×42 Å

Nearest PDB structures (foldseek):
  9f9s-assembly1_CN  TM=8.291E-01  e=2.587E-01  Saccharomyces cerevisiae
  1r69-assembly1_A  TM=7.918E-01  e=2.733E-01  Phage 434
  4pu8-assembly1_B  TM=8.510E-01  e=1.074E+00  Shewanella oneidensis MR-1
  4pu7-assembly1_B  TM=8.502E-01  e=1.857E+00  Shewanella oneidensis MR-1
  4pu8-assembly1_A  TM=8.419E-01  e=1.758E+00  Shewanella oneidensis MR-1

Secondary structure (DSSP, 8-state):
----B--HHHHHHHHHHHT--HHHHHHHHT--HHHHHHHHTT--B-HHHHHHHHHHH--HHHHHHHHHHHH-------S-SS--SHHHHHHHHHHHHHHHHHHHHHTTHHHHHTS-GGG--HHHHHHHHHHHHHHHHHHHHHHHHHHHHHHTTT--HHHHHHHHHHHHHHTTS--/----B--HHHHHHHHHHHT--HHHHHHHHT--HHHHHHHHTT--B-HHHHHHHHHHH--HHHHHHHHHHHH-------S-SS--SHHHHHHHHHHHHHHHHHHHHHTTHHHHHTS-GGG--HHHHHHHHHHHHHHHHHHHHHHHHHHHHHHTTT--HHHHHHHHHHHHHHTTS--